Protein AF-E1WW02-F1 (afdb_monomer)

Structure (mmCIF, N/CA/C/O backbone):
data_AF-E1WW02-F1
#
_entry.id   AF-E1WW02-F1
#
loop_
_atom_site.group_PDB
_atom_site.id
_atom_site.type_symbol
_atom_site.label_atom_id
_atom_site.label_alt_id
_atom_site.label_comp_id
_atom_site.label_asym_id
_atom_site.label_entity_id
_atom_site.label_seq_id
_atom_site.pdbx_PDB_ins_code
_atom_site.Cartn_x
_atom_site.Cartn_y
_atom_site.Cartn_z
_atom_site.occupancy
_atom_site.B_iso_or_equiv
_atom_site.auth_seq_id
_atom_site.auth_comp_id
_atom_site.auth_asym_id
_atom_site.auth_atom_id
_atom_site.pdbx_PDB_model_num
ATOM 1 N N . MET A 1 1 ? -68.172 3.536 10.012 1.00 49.88 1 MET A N 1
ATOM 2 C CA . MET A 1 1 ? -66.986 4.080 10.728 1.00 49.88 1 MET A CA 1
ATOM 3 C C . MET A 1 1 ? -65.758 3.150 10.775 1.00 49.88 1 MET A C 1
ATOM 5 O O . MET A 1 1 ? -64.643 3.655 10.803 1.00 49.88 1 MET A O 1
ATOM 9 N N . ILE A 1 2 ? -65.910 1.819 10.707 1.00 53.44 2 ILE A N 1
ATOM 10 C CA . ILE A 1 2 ? -64.833 0.830 10.957 1.00 53.44 2 ILE A CA 1
ATOM 11 C C . ILE A 1 2 ? -63.725 0.788 9.870 1.00 53.44 2 ILE A C 1
ATOM 13 O O . ILE A 1 2 ? -62.544 0.635 10.187 1.00 53.44 2 ILE A O 1
ATOM 17 N N . LYS A 1 3 ? -64.056 0.994 8.582 1.00 52.25 3 LYS A N 1
ATOM 18 C CA . LYS A 1 3 ? -63.075 0.989 7.466 1.00 52.25 3 LYS A CA 1
ATOM 19 C C . LYS A 1 3 ? -62.036 2.122 7.555 1.00 52.25 3 LYS A C 1
ATOM 21 O O . LYS A 1 3 ? -60.854 1.901 7.297 1.00 52.25 3 LYS A O 1
ATOM 26 N N . LYS A 1 4 ? -62.462 3.323 7.965 1.00 50.97 4 LYS A N 1
ATOM 27 C CA . LYS A 1 4 ? -61.602 4.521 8.060 1.00 50.97 4 LYS A CA 1
ATOM 28 C C . LYS A 1 4 ? -60.567 4.381 9.188 1.00 50.97 4 LYS A C 1
ATOM 30 O O . LYS A 1 4 ? -59.422 4.795 9.034 1.00 50.97 4 LYS A O 1
ATOM 35 N N . GLN A 1 5 ? -60.942 3.708 10.278 1.00 52.38 5 GLN A N 1
ATOM 36 C CA . GLN A 1 5 ? -60.071 3.455 11.428 1.00 52.38 5 GLN A CA 1
ATOM 37 C C . GLN A 1 5 ? -58.980 2.410 11.118 1.00 52.38 5 GLN A C 1
ATOM 39 O O . GLN A 1 5 ? -57.823 2.621 11.479 1.00 52.38 5 GLN A O 1
ATOM 44 N N . LYS A 1 6 ? -59.302 1.340 10.366 1.00 54.75 6 LYS A N 1
ATOM 45 C CA . LYS A 1 6 ? -58.303 0.373 9.855 1.00 54.75 6 LYS A CA 1
ATOM 46 C C . LYS A 1 6 ? -57.295 1.020 8.896 1.00 54.75 6 LYS A C 1
ATOM 48 O O . LYS A 1 6 ? -56.100 0.781 9.037 1.00 54.75 6 LYS A O 1
ATOM 53 N N . SER A 1 7 ? -57.751 1.881 7.980 1.00 58.62 7 SER A N 1
ATOM 54 C CA . SER A 1 7 ? -56.866 2.600 7.046 1.00 58.62 7 SER A CA 1
ATOM 55 C C . SER A 1 7 ? -55.892 3.546 7.763 1.00 58.62 7 SER A C 1
ATOM 57 O O . SER A 1 7 ? -54.707 3.573 7.431 1.00 58.62 7 SER A O 1
ATOM 59 N N . MET A 1 8 ? -56.352 4.280 8.784 1.00 60.50 8 MET A N 1
ATOM 60 C CA . MET A 1 8 ? -55.471 5.159 9.565 1.00 60.50 8 MET A CA 1
ATOM 61 C C . MET A 1 8 ? -54.449 4.386 10.402 1.00 60.50 8 MET A C 1
ATOM 63 O O . MET A 1 8 ? -53.305 4.825 10.519 1.00 60.50 8 MET A O 1
ATOM 67 N N . ARG A 1 9 ? -54.836 3.230 10.958 1.00 62.12 9 ARG A N 1
ATOM 68 C CA . ARG A 1 9 ? -53.920 2.349 11.698 1.00 62.12 9 ARG A CA 1
ATOM 69 C C . ARG A 1 9 ? -52.834 1.794 10.774 1.00 62.12 9 ARG A C 1
ATOM 71 O O . ARG A 1 9 ? -51.663 1.897 11.108 1.00 62.12 9 ARG A O 1
ATOM 78 N N . TYR A 1 10 ? -53.214 1.338 9.578 1.00 67.94 10 TYR A N 1
ATOM 79 C CA . TYR A 1 10 ? -52.279 0.864 8.554 1.00 67.94 10 TYR A CA 1
ATOM 80 C C . TYR A 1 10 ? -51.291 1.955 8.107 1.00 67.94 10 TYR A C 1
ATOM 82 O O . TYR A 1 10 ? -50.085 1.734 8.135 1.00 67.94 10 TYR A O 1
ATOM 90 N N . LYS A 1 11 ? -51.769 3.172 7.797 1.00 67.56 11 LYS A N 1
ATOM 91 C CA . LYS A 1 11 ? -50.889 4.301 7.433 1.00 67.56 11 LYS A CA 1
ATOM 92 C C . LYS A 1 11 ? -49.905 4.674 8.548 1.00 67.56 11 LYS A C 1
ATOM 94 O O . LYS A 1 11 ? -48.758 4.994 8.251 1.00 67.56 11 LYS A O 1
ATOM 99 N N . LYS A 1 12 ? -50.323 4.621 9.820 1.00 71.62 12 LYS A N 1
ATOM 100 C CA . LYS A 1 12 ? -49.421 4.852 10.963 1.00 71.62 12 LYS A CA 1
ATOM 101 C C . LYS A 1 12 ? -48.361 3.758 11.085 1.00 71.62 12 LYS A C 1
ATOM 103 O O . LYS A 1 12 ? -47.199 4.093 11.274 1.00 71.62 12 LYS A O 1
ATOM 108 N N . THR A 1 13 ? -48.738 2.489 10.937 1.00 76.88 13 THR A N 1
ATOM 109 C CA . THR A 1 13 ? -47.799 1.359 11.002 1.00 76.88 13 THR A CA 1
ATOM 110 C C . THR A 1 13 ? -46.770 1.410 9.873 1.00 76.88 13 THR A C 1
ATOM 112 O O . THR A 1 13 ? -45.581 1.293 10.141 1.00 76.88 13 THR A O 1
ATOM 115 N N . VAL A 1 14 ? -47.195 1.677 8.634 1.00 76.88 14 VAL A N 1
ATOM 116 C CA . VAL A 1 14 ? -46.281 1.805 7.484 1.00 76.88 14 VAL A CA 1
ATOM 117 C C . VAL A 1 14 ? -45.322 2.982 7.669 1.00 76.88 14 VAL A C 1
ATOM 119 O O . VAL A 1 14 ? -44.125 2.839 7.436 1.00 76.88 14 VAL A O 1
ATOM 122 N N . ARG A 1 15 ? -45.816 4.131 8.151 1.00 77.88 15 ARG A N 1
ATOM 123 C CA . ARG A 1 15 ? -44.969 5.297 8.436 1.00 77.88 15 ARG A CA 1
ATOM 124 C C . ARG A 1 15 ? -43.938 5.001 9.529 1.00 77.88 15 ARG A C 1
ATOM 126 O O . ARG A 1 15 ? -42.812 5.465 9.420 1.00 77.88 15 ARG A O 1
ATOM 133 N N . LEU A 1 16 ? -44.306 4.217 10.545 1.00 82.12 16 LEU A N 1
ATOM 134 C CA . LEU A 1 16 ? -43.389 3.801 11.607 1.00 82.12 16 LEU A CA 1
ATOM 135 C C . LEU A 1 16 ? -42.278 2.890 11.065 1.00 82.12 16 LEU A C 1
ATOM 137 O O . LEU A 1 16 ? -41.111 3.141 11.332 1.00 82.12 16 LEU A O 1
ATOM 141 N N . ILE A 1 17 ? -42.640 1.888 10.255 1.00 83.75 17 ILE A N 1
ATOM 142 C CA . ILE A 1 17 ? -41.683 0.962 9.630 1.00 83.75 17 ILE A CA 1
ATOM 143 C C . ILE A 1 17 ? -40.716 1.724 8.722 1.00 83.75 17 ILE A C 1
ATOM 145 O O . ILE A 1 17 ? -39.511 1.515 8.807 1.00 83.75 17 ILE A O 1
ATOM 149 N N . LEU A 1 18 ? -41.222 2.645 7.900 1.00 82.94 18 LEU A N 1
ATOM 150 C CA . LEU A 1 18 ? -40.390 3.446 7.002 1.00 82.94 18 LEU A CA 1
ATOM 151 C C . LEU A 1 18 ? -39.377 4.301 7.780 1.00 82.94 18 LEU A C 1
ATOM 153 O O . LEU A 1 18 ? -38.206 4.346 7.419 1.00 82.94 18 LEU A O 1
ATOM 157 N N . ILE A 1 19 ? -39.807 4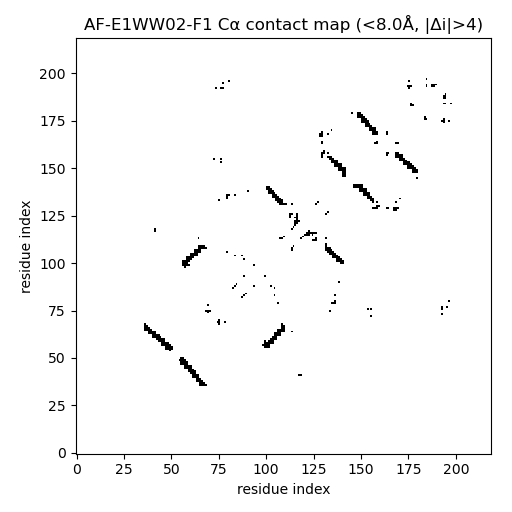.930 8.880 1.00 83.56 19 ILE A N 1
ATOM 158 C CA . ILE A 1 19 ? -38.915 5.696 9.763 1.00 83.56 19 ILE A CA 1
ATOM 159 C C . ILE A 1 19 ? -37.856 4.778 10.386 1.00 83.56 19 ILE A C 1
ATOM 161 O O . ILE A 1 19 ? -36.679 5.128 10.380 1.00 83.56 19 ILE A O 1
ATOM 165 N N . SER A 1 20 ? -38.235 3.594 10.874 1.00 77.25 20 SER A N 1
ATOM 166 C CA . SER A 1 20 ? -37.284 2.625 11.430 1.00 77.25 20 SER A CA 1
ATOM 167 C C . SER A 1 20 ? -36.255 2.157 10.399 1.00 77.25 20 SER A C 1
ATOM 169 O O . SER A 1 20 ? -35.072 2.106 10.717 1.00 77.25 20 SER A O 1
ATOM 171 N N . VAL A 1 21 ? -36.673 1.876 9.162 1.00 84.12 21 VAL A N 1
ATOM 172 C CA . VAL A 1 21 ? -35.766 1.488 8.068 1.00 84.12 21 VAL A CA 1
ATOM 173 C C . VAL A 1 21 ? -34.786 2.613 7.745 1.00 84.12 21 VAL A C 1
ATOM 175 O O . VAL A 1 21 ? -33.594 2.354 7.607 1.00 84.12 21 VAL A O 1
ATOM 178 N N . ILE A 1 22 ? -35.255 3.862 7.688 1.00 80.62 22 ILE A N 1
ATOM 179 C CA . ILE A 1 22 ? -34.388 5.020 7.442 1.00 80.62 22 ILE A CA 1
ATOM 180 C C . ILE A 1 22 ? -33.385 5.194 8.584 1.00 80.62 22 ILE A C 1
ATOM 182 O O . ILE A 1 22 ? -32.207 5.401 8.316 1.00 80.62 22 ILE A O 1
ATOM 186 N N . ILE A 1 23 ? -33.812 5.078 9.845 1.00 83.06 23 ILE A N 1
ATOM 187 C CA . ILE A 1 23 ? -32.921 5.223 11.005 1.00 83.06 23 ILE A CA 1
ATOM 188 C C . ILE A 1 23 ? -31.855 4.124 11.007 1.00 83.06 23 ILE A C 1
ATOM 190 O O . ILE A 1 23 ? -30.671 4.434 11.099 1.00 83.06 23 ILE A O 1
ATOM 194 N N . VAL A 1 24 ? -32.247 2.857 10.855 1.00 80.12 24 VAL A N 1
ATOM 195 C CA . VAL A 1 24 ? -31.302 1.727 10.843 1.00 80.12 24 VAL A CA 1
ATOM 196 C C . VAL A 1 24 ? -30.361 1.811 9.640 1.00 80.12 24 VAL A C 1
ATOM 198 O O . VAL A 1 24 ? -29.156 1.639 9.800 1.00 80.12 24 VAL A O 1
ATOM 201 N N . GLY A 1 25 ? -30.879 2.149 8.455 1.00 70.75 25 GLY A N 1
ATOM 202 C CA . GLY A 1 25 ? -30.073 2.352 7.251 1.00 70.75 25 GLY A CA 1
ATOM 203 C C 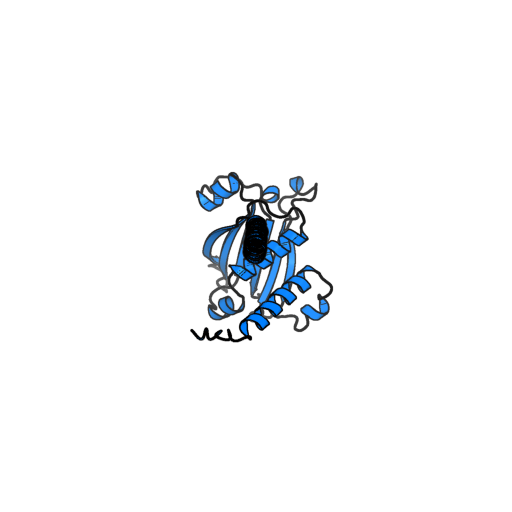. GLY A 1 25 ? -29.090 3.517 7.379 1.00 70.75 25 GLY A C 1
ATOM 204 O O . GLY A 1 25 ? -27.935 3.389 6.985 1.00 70.75 25 GLY A O 1
ATOM 205 N N . SER A 1 26 ? -29.513 4.621 8.001 1.00 68.12 26 SER A N 1
ATOM 206 C CA . SER A 1 26 ? -28.648 5.777 8.269 1.00 68.12 26 SER A CA 1
ATOM 207 C C . SER A 1 26 ? -27.547 5.418 9.259 1.00 68.12 26 SER A C 1
ATOM 209 O O . SER A 1 26 ? -26.387 5.720 9.008 1.00 68.12 26 SER A O 1
ATOM 211 N N . ILE A 1 27 ? -27.880 4.719 10.349 1.00 68.94 27 ILE A N 1
ATOM 212 C CA . ILE A 1 27 ? -26.892 4.247 11.326 1.00 68.94 27 ILE A CA 1
ATOM 213 C C . ILE A 1 27 ? -25.888 3.308 10.644 1.00 68.94 27 ILE A C 1
ATOM 215 O O . ILE A 1 27 ? -24.687 3.500 10.805 1.00 68.94 27 ILE A O 1
ATOM 219 N N . GLY A 1 28 ? -26.352 2.356 9.828 1.00 61.94 28 GLY A N 1
ATOM 220 C CA . GLY A 1 28 ? -25.484 1.460 9.059 1.00 61.94 28 GLY A CA 1
ATOM 221 C C . GLY A 1 28 ? -24.522 2.209 8.131 1.00 61.94 28 GLY A C 1
ATOM 222 O O . GLY A 1 28 ? -23.322 1.949 8.168 1.00 61.94 28 GLY A O 1
ATOM 223 N N . LEU A 1 29 ? -25.028 3.194 7.377 1.00 58.03 29 LEU A N 1
ATOM 224 C CA . LEU A 1 29 ? -24.228 4.063 6.501 1.00 58.03 29 LEU A CA 1
ATOM 225 C C . LEU A 1 29 ? -23.196 4.900 7.272 1.00 58.03 29 LEU A C 1
ATOM 227 O O . LEU A 1 29 ? -22.056 5.055 6.828 1.00 58.03 29 LEU A O 1
ATOM 231 N N . PHE A 1 30 ? -23.573 5.425 8.440 1.00 51.69 30 PHE A N 1
ATOM 232 C CA . PHE A 1 30 ? -22.656 6.155 9.314 1.00 51.69 30 PHE A CA 1
ATOM 233 C C . PHE A 1 30 ? -21.557 5.244 9.865 1.00 51.69 30 PHE A C 1
ATOM 235 O O . PHE A 1 30 ? -20.390 5.617 9.798 1.00 51.69 30 PHE A O 1
ATOM 242 N N . TYR A 1 31 ? -21.885 4.037 10.334 1.00 52.16 31 TYR A N 1
ATOM 243 C CA . TYR A 1 31 ? -20.873 3.086 10.802 1.00 52.16 31 TYR A CA 1
ATOM 244 C C . TYR A 1 31 ? -19.912 2.671 9.684 1.00 52.16 31 TYR A C 1
ATOM 246 O O . TYR A 1 31 ? -18.708 2.646 9.920 1.00 52.16 31 TYR A O 1
ATOM 254 N N . SER A 1 32 ? -20.393 2.435 8.458 1.00 51.47 32 SER A N 1
ATOM 255 C CA . SER A 1 32 ? -19.514 2.111 7.324 1.00 51.47 32 SER A CA 1
ATOM 256 C C . SER A 1 32 ? -18.560 3.248 6.936 1.00 51.47 32 SER A C 1
ATOM 258 O O . SER A 1 32 ? -17.444 2.968 6.510 1.00 51.47 32 SER A O 1
ATOM 260 N N . ASN A 1 33 ? -18.959 4.512 7.125 1.00 48.62 33 ASN A N 1
ATOM 261 C CA . ASN A 1 33 ? -18.102 5.672 6.850 1.00 48.62 33 ASN A CA 1
ATOM 262 C C . ASN A 1 33 ? -17.150 6.009 8.013 1.00 48.62 33 ASN A C 1
ATOM 264 O O . ASN A 1 33 ? -16.050 6.492 7.774 1.00 48.62 33 ASN A O 1
ATOM 268 N N . VAL A 1 34 ? -17.543 5.746 9.266 1.00 48.44 34 VAL A N 1
ATOM 269 C CA . VAL A 1 34 ? -16.709 5.979 10.465 1.00 48.44 34 VAL A CA 1
ATOM 270 C C . VAL A 1 34 ? -15.665 4.870 10.667 1.00 48.44 34 VAL A C 1
ATOM 272 O O . VAL A 1 34 ? -14.634 5.109 11.291 1.00 48.44 34 VAL A O 1
ATOM 275 N N . LEU A 1 35 ? -15.901 3.665 10.136 1.00 50.06 35 LEU A N 1
ATOM 276 C CA . LEU A 1 35 ? -14.980 2.525 10.250 1.00 50.06 35 LEU A CA 1
ATOM 277 C C . LEU A 1 35 ? -13.730 2.635 9.366 1.00 50.06 35 LEU A C 1
ATOM 279 O O . LEU A 1 35 ? -12.763 1.916 9.616 1.00 50.06 35 LEU A O 1
ATOM 283 N N . GLN A 1 36 ? -13.719 3.505 8.352 1.00 55.03 36 GLN A N 1
ATOM 284 C CA . GLN A 1 36 ? -12.500 3.745 7.586 1.00 55.03 36 GLN A CA 1
ATOM 285 C C . GLN A 1 36 ? -11.598 4.728 8.347 1.00 55.03 36 GLN A C 1
ATOM 287 O O . GLN A 1 36 ? -12.061 5.807 8.726 1.00 55.03 36 GLN A O 1
ATOM 292 N N . PRO A 1 37 ? -10.316 4.384 8.577 1.00 61.91 37 PRO A N 1
ATOM 293 C CA . PRO A 1 37 ? -9.342 5.307 9.145 1.00 61.91 37 PRO A CA 1
ATOM 294 C C . PRO A 1 37 ? -9.366 6.633 8.372 1.00 61.91 37 PRO A C 1
ATOM 296 O O . PRO A 1 37 ? -9.269 6.604 7.147 1.00 61.91 37 PRO A O 1
ATOM 299 N N . PRO A 1 38 ? -9.489 7.804 9.021 1.00 83.00 38 PRO A N 1
ATOM 300 C CA . PRO A 1 38 ? -9.326 9.063 8.311 1.00 83.00 38 PRO A CA 1
ATOM 301 C C . PRO A 1 38 ? -7.912 9.131 7.722 1.00 83.00 38 PRO A C 1
ATOM 303 O O . PRO A 1 38 ? -6.926 9.124 8.467 1.00 83.00 38 PRO A O 1
ATOM 306 N N . PHE A 1 39 ? -7.820 9.193 6.397 1.00 90.69 39 PHE A N 1
ATOM 307 C CA . PHE A 1 39 ? -6.564 9.333 5.670 1.00 90.69 39 PHE A CA 1
ATOM 308 C C . PHE A 1 39 ? -6.326 10.800 5.309 1.00 90.69 39 PHE A C 1
ATOM 310 O O . PHE A 1 39 ? -7.225 11.481 4.814 1.00 90.69 39 PHE A O 1
ATOM 317 N N . ILE A 1 40 ? -5.108 11.288 5.531 1.00 91.81 40 ILE A N 1
ATOM 318 C CA . ILE A 1 40 ? -4.645 12.584 5.028 1.00 91.81 40 ILE A CA 1
ATOM 319 C C . ILE A 1 40 ? -3.571 12.296 3.988 1.00 91.81 40 ILE A C 1
ATOM 321 O O . ILE A 1 40 ? -2.494 11.815 4.337 1.00 91.81 40 ILE A O 1
ATOM 325 N N . HIS A 1 41 ? -3.879 12.581 2.726 1.00 92.06 41 HIS A N 1
ATOM 326 C CA . HIS A 1 41 ? -2.952 12.407 1.614 1.00 92.06 41 HIS A CA 1
ATOM 327 C C . HIS A 1 41 ? -2.014 13.614 1.514 1.00 92.06 41 HIS A C 1
ATOM 329 O O . HIS A 1 41 ? -2.465 14.759 1.448 1.00 92.06 41 HIS A O 1
ATOM 335 N N . ILE A 1 42 ? -0.713 13.349 1.486 1.00 89.81 42 ILE A N 1
ATOM 336 C CA . ILE A 1 42 ? 0.357 14.317 1.293 1.00 89.81 42 ILE A CA 1
ATOM 337 C C . ILE A 1 42 ? 1.139 13.893 0.051 1.00 89.81 42 ILE A C 1
ATOM 339 O O . ILE A 1 42 ? 1.712 12.810 0.003 1.00 89.81 42 ILE A O 1
ATOM 343 N N . ASN A 1 43 ? 1.135 14.741 -0.974 1.00 84.88 43 ASN A N 1
ATOM 344 C CA . ASN A 1 43 ? 1.853 14.473 -2.213 1.00 84.88 43 ASN A CA 1
ATOM 345 C C . ASN A 1 43 ? 3.226 15.155 -2.161 1.00 84.88 43 ASN A C 1
ATOM 347 O O . ASN A 1 43 ? 3.296 16.388 -2.138 1.00 84.88 43 ASN A O 1
ATOM 351 N N . ASP A 1 44 ? 4.298 14.363 -2.123 1.00 80.25 44 ASP A N 1
ATOM 352 C CA . ASP A 1 44 ? 5.674 14.873 -2.182 1.00 80.25 44 ASP A CA 1
ATOM 353 C C . ASP A 1 44 ? 6.197 14.957 -3.623 1.00 80.25 44 ASP A C 1
ATOM 355 O O . ASP A 1 44 ? 7.117 15.726 -3.912 1.00 80.25 44 ASP A O 1
ATOM 359 N N . GLY A 1 45 ? 5.557 14.234 -4.543 1.00 83.31 45 GLY A N 1
ATOM 360 C CA . GLY A 1 45 ? 5.752 14.341 -5.978 1.00 83.31 45 GLY A CA 1
ATOM 361 C C . GLY A 1 45 ? 6.950 13.559 -6.507 1.00 83.31 45 GLY A C 1
ATOM 362 O O . GLY A 1 45 ? 7.455 12.613 -5.901 1.00 83.31 45 GLY A O 1
ATOM 363 N N . LYS A 1 46 ? 7.386 13.946 -7.710 1.00 86.12 46 LYS A N 1
ATOM 364 C CA . LYS A 1 46 ? 8.484 13.300 -8.432 1.00 86.12 46 LYS A CA 1
ATOM 365 C C . LYS A 1 46 ? 9.831 13.888 -8.010 1.00 86.12 46 LYS A C 1
ATOM 367 O O . LYS A 1 46 ? 10.027 15.099 -8.077 1.00 86.12 46 LYS A O 1
ATOM 372 N N . SER A 1 47 ? 10.789 13.030 -7.678 1.00 83.75 47 SER A N 1
ATOM 373 C CA . SER A 1 47 ? 12.167 13.397 -7.346 1.00 83.75 47 SER A CA 1
ATOM 374 C C . SER A 1 47 ? 13.190 12.556 -8.121 1.00 83.75 47 SER A C 1
ATOM 376 O O . SER A 1 47 ? 12.934 11.413 -8.504 1.00 83.75 47 SER A O 1
ATOM 378 N N . LEU A 1 48 ? 14.359 13.145 -8.387 1.00 81.44 48 LEU A N 1
ATOM 379 C CA . LEU A 1 48 ? 15.514 12.466 -8.978 1.00 81.44 48 LEU A CA 1
ATOM 380 C C . LEU A 1 48 ? 16.478 12.094 -7.850 1.00 81.44 48 LEU A C 1
ATOM 382 O O . LEU A 1 48 ? 17.041 12.979 -7.208 1.00 81.44 48 LEU A O 1
ATOM 386 N N . VAL A 1 49 ? 16.664 10.796 -7.611 1.00 75.44 49 VAL A N 1
ATOM 387 C CA . VAL A 1 49 ? 17.410 10.306 -6.435 1.00 75.44 49 VAL A CA 1
ATOM 388 C C . VAL A 1 49 ? 18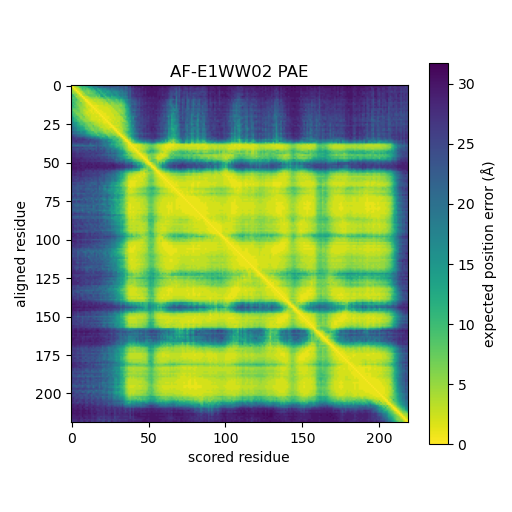.821 9.845 -6.794 1.00 75.44 49 VAL A C 1
ATOM 390 O O . VAL A 1 49 ? 19.722 9.930 -5.964 1.00 75.44 49 VAL A O 1
ATOM 393 N N . ASN A 1 50 ? 19.058 9.454 -8.049 1.00 69.56 50 ASN A N 1
ATOM 394 C CA . ASN A 1 50 ? 20.398 9.129 -8.534 1.00 69.56 50 ASN A CA 1
ATOM 395 C C . ASN A 1 50 ? 20.772 9.948 -9.781 1.00 69.56 50 ASN A C 1
ATOM 397 O O . ASN A 1 50 ? 20.660 9.448 -10.898 1.00 69.56 50 ASN A O 1
ATOM 401 N N . PRO A 1 51 ? 21.207 11.209 -9.617 1.00 56.72 51 PRO A N 1
ATOM 402 C CA . PRO A 1 51 ? 21.576 12.070 -10.739 1.00 56.72 51 PRO A CA 1
ATOM 403 C C . PRO A 1 51 ? 22.953 11.755 -11.354 1.00 56.72 51 PRO A C 1
ATOM 405 O O . PRO A 1 51 ? 23.291 12.346 -12.373 1.00 56.72 51 PRO A O 1
ATOM 408 N N . ARG A 1 52 ? 23.781 10.897 -10.730 1.00 49.69 52 ARG A N 1
ATOM 409 C CA . ARG A 1 52 ? 25.188 10.658 -11.134 1.00 49.69 52 ARG A CA 1
ATOM 410 C C . ARG A 1 52 ? 25.510 9.202 -11.514 1.00 49.69 52 ARG A C 1
ATOM 412 O O . ARG A 1 52 ? 26.677 8.894 -11.737 1.00 49.69 52 ARG A O 1
ATOM 419 N N . GLY A 1 53 ? 24.514 8.316 -11.563 1.00 56.66 53 GLY A N 1
ATOM 420 C CA . GLY A 1 53 ? 24.661 6.949 -12.077 1.00 56.66 53 GLY A CA 1
ATOM 421 C C . GLY A 1 53 ? 24.488 6.872 -13.597 1.00 56.66 53 GLY A C 1
ATOM 422 O O . GLY A 1 53 ? 24.029 7.826 -14.219 1.00 56.66 53 GLY A O 1
ATOM 423 N N . THR A 1 54 ? 24.830 5.725 -14.191 1.00 56.91 54 THR A N 1
ATOM 424 C CA . THR A 1 54 ? 24.664 5.449 -15.632 1.00 56.91 54 THR A CA 1
ATOM 425 C C . THR A 1 54 ? 23.197 5.505 -16.082 1.00 56.91 54 THR A C 1
ATOM 427 O O . THR A 1 54 ? 22.944 5.809 -17.241 1.00 56.91 54 THR A O 1
ATOM 430 N N . ASP A 1 55 ? 22.254 5.317 -15.145 1.00 63.69 55 ASP A N 1
ATOM 431 C CA . ASP A 1 55 ? 20.811 5.485 -15.328 1.00 63.69 55 ASP A CA 1
ATOM 432 C C . ASP A 1 55 ? 20.231 6.428 -14.256 1.00 63.69 55 ASP A C 1
ATOM 434 O O . ASP A 1 55 ? 20.430 6.236 -13.052 1.00 63.69 55 ASP A O 1
ATOM 438 N N . SER A 1 56 ? 19.493 7.456 -14.690 1.00 68.56 56 SER A N 1
ATOM 439 C CA . SER A 1 56 ? 18.779 8.372 -13.790 1.00 68.56 56 SER A CA 1
ATOM 440 C C . SER A 1 56 ? 17.583 7.670 -13.143 1.00 68.56 56 SER A C 1
ATOM 442 O O . SER A 1 56 ? 16.681 7.205 -13.836 1.00 68.56 56 SER A O 1
ATOM 444 N N . ILE A 1 57 ? 17.556 7.620 -11.808 1.00 80.19 57 ILE A N 1
ATOM 445 C CA . ILE A 1 57 ? 16.465 6.993 -11.046 1.00 80.19 57 ILE A CA 1
ATOM 446 C C . ILE A 1 57 ? 15.444 8.047 -10.627 1.00 80.19 57 ILE A C 1
ATOM 448 O O . ILE A 1 57 ? 15.731 8.888 -9.767 1.00 80.19 57 ILE A O 1
ATOM 452 N N . TYR A 1 58 ? 14.240 7.950 -11.186 1.00 84.44 58 TYR A N 1
ATOM 453 C CA . TYR A 1 58 ? 13.111 8.796 -10.814 1.00 84.44 58 TYR A CA 1
ATOM 454 C C . TYR A 1 58 ? 12.188 8.068 -9.843 1.00 84.44 58 TYR A C 1
ATOM 456 O O . TYR A 1 58 ? 11.713 6.965 -10.128 1.00 84.44 58 TYR A O 1
ATOM 464 N N . ILE A 1 59 ? 11.922 8.707 -8.709 1.00 87.56 59 ILE A N 1
ATOM 465 C CA . ILE A 1 59 ? 11.042 8.190 -7.664 1.00 87.56 59 ILE A CA 1
ATOM 466 C C . ILE A 1 59 ? 9.860 9.137 -7.518 1.00 87.56 59 ILE A C 1
ATOM 468 O O . ILE A 1 59 ? 10.038 10.351 -7.443 1.00 87.56 59 ILE A O 1
ATOM 472 N N . TYR A 1 60 ? 8.658 8.581 -7.477 1.00 89.31 60 TYR A N 1
ATOM 473 C CA . TYR A 1 60 ? 7.455 9.299 -7.093 1.00 89.31 60 TYR A CA 1
ATOM 474 C C . TYR A 1 60 ? 7.036 8.856 -5.697 1.00 89.31 60 TYR A C 1
ATOM 476 O O . TYR A 1 60 ? 6.830 7.661 -5.473 1.00 89.31 60 TYR A O 1
ATOM 484 N N . THR A 1 61 ? 6.950 9.806 -4.769 1.00 90.94 61 THR A N 1
ATOM 485 C CA . THR A 1 61 ? 6.650 9.537 -3.360 1.00 90.94 61 THR A CA 1
ATOM 486 C C . THR A 1 61 ? 5.367 10.230 -2.923 1.00 90.94 61 THR A C 1
ATOM 488 O O . THR A 1 61 ? 5.161 11.416 -3.188 1.00 90.94 61 THR A O 1
ATOM 491 N N . GLU A 1 62 ? 4.531 9.490 -2.209 1.00 93.44 62 GLU A N 1
ATOM 492 C CA . GLU A 1 62 ? 3.344 9.985 -1.518 1.00 93.44 62 GLU A CA 1
ATOM 493 C C . GLU A 1 62 ? 3.383 9.512 -0.064 1.00 93.44 62 GLU A C 1
ATOM 495 O O . GLU A 1 62 ? 3.780 8.379 0.210 1.00 93.44 62 GLU A O 1
ATOM 500 N N . ASP A 1 63 ? 2.930 10.359 0.855 1.00 93.44 63 ASP A N 1
ATOM 501 C CA . ASP A 1 63 ? 2.838 10.064 2.281 1.00 93.44 63 ASP A CA 1
ATOM 502 C C . ASP A 1 63 ? 1.384 10.165 2.748 1.00 93.44 63 ASP A C 1
ATOM 504 O O . ASP A 1 63 ? 0.681 11.149 2.505 1.00 93.44 63 ASP A O 1
ATOM 508 N N . ILE A 1 64 ? 0.921 9.153 3.473 1.00 95.69 64 ILE A N 1
ATOM 509 C CA . ILE A 1 64 ? -0.446 9.056 3.976 1.00 95.69 64 ILE A CA 1
ATOM 510 C C . ILE A 1 64 ? -0.424 9.047 5.500 1.00 95.69 64 ILE A C 1
ATOM 512 O O . ILE A 1 64 ? 0.118 8.132 6.127 1.00 95.69 64 ILE A O 1
ATOM 516 N N . LEU A 1 65 ? -1.073 10.034 6.124 1.00 94.94 65 LEU A N 1
ATOM 517 C CA . LEU A 1 65 ? -1.303 10.007 7.568 1.00 94.94 65 LEU A CA 1
ATOM 518 C C . LEU A 1 65 ? -2.617 9.298 7.880 1.00 94.94 65 LEU A C 1
ATOM 520 O O . LEU A 1 65 ? -3.683 9.716 7.435 1.00 94.94 65 LEU A O 1
ATOM 524 N N . VAL A 1 66 ? -2.541 8.257 8.702 1.00 93.94 66 VAL A N 1
ATOM 525 C CA . VAL A 1 66 ? -3.660 7.387 9.060 1.00 93.94 66 VAL A CA 1
ATOM 526 C C . VAL A 1 66 ? -4.095 7.671 10.492 1.00 93.94 66 VAL A C 1
ATOM 528 O O . VAL A 1 66 ? -3.331 7.472 11.444 1.00 93.94 66 VAL A O 1
ATOM 531 N N . ALA A 1 67 ? -5.327 8.134 10.676 1.00 88.94 67 ALA A N 1
ATOM 532 C CA . ALA A 1 67 ? -5.928 8.221 12.001 1.00 88.94 67 ALA A CA 1
ATOM 533 C C . ALA A 1 67 ? -6.493 6.854 12.409 1.00 88.94 67 ALA A C 1
ATOM 535 O O . ALA A 1 67 ? -7.275 6.262 11.682 1.00 88.94 67 ALA A O 1
ATOM 536 N N . HIS A 1 68 ? -6.108 6.365 13.589 1.00 84.62 68 HIS A N 1
ATOM 537 C CA . HIS A 1 68 ? -6.575 5.084 14.141 1.00 84.62 68 HIS A CA 1
ATOM 538 C C . HIS A 1 68 ? -6.327 3.865 13.225 1.00 84.62 68 HIS A C 1
ATOM 540 O O . HIS A 1 68 ? -7.272 3.154 12.884 1.00 84.62 68 HIS A O 1
ATOM 546 N N . PRO A 1 69 ? -5.071 3.582 12.827 1.00 86.94 69 PRO A N 1
ATOM 547 C CA . PRO A 1 69 ? -4.789 2.387 12.038 1.00 86.94 69 PRO A CA 1
ATOM 548 C C . PRO A 1 69 ? -5.154 1.109 12.814 1.00 86.94 69 PRO A C 1
ATOM 550 O O . PRO A 1 69 ? -5.066 1.102 14.052 1.00 86.94 69 PRO A O 1
ATOM 553 N N . PRO A 1 70 ? -5.487 0.007 12.116 1.00 85.25 70 PRO A N 1
ATOM 554 C CA . PRO A 1 70 ? -5.706 -1.288 12.749 1.00 85.25 70 PRO A CA 1
ATOM 555 C C . PRO A 1 70 ? -4.530 -1.689 13.647 1.00 85.25 70 PRO A C 1
ATOM 557 O O . PRO A 1 70 ? -3.375 -1.333 13.396 1.00 85.25 70 PRO A O 1
ATOM 560 N N . LYS A 1 71 ? -4.806 -2.422 14.729 1.00 81.75 71 LYS A N 1
ATOM 561 C CA . LYS A 1 71 ? -3.741 -2.968 15.589 1.00 81.75 71 LYS A CA 1
ATOM 562 C C . LYS A 1 71 ? -3.082 -4.189 14.961 1.00 81.75 71 LYS A C 1
ATOM 564 O O . LYS A 1 71 ? -1.872 -4.334 15.079 1.00 81.75 71 LYS A O 1
ATOM 569 N N . ASP A 1 72 ? -3.892 -5.013 14.309 1.00 86.19 72 ASP A N 1
ATOM 570 C CA . ASP A 1 72 ? -3.469 -6.235 13.648 1.00 86.19 72 ASP A CA 1
ATOM 571 C C . ASP A 1 72 ? -2.686 -5.946 12.354 1.00 86.19 72 ASP A C 1
ATOM 573 O O . ASP A 1 72 ? -3.028 -5.045 11.582 1.00 86.19 72 ASP A O 1
ATOM 577 N N . THR A 1 73 ? -1.611 -6.703 12.139 1.00 85.62 73 THR A N 1
ATOM 578 C CA . THR A 1 73 ? -0.676 -6.519 11.020 1.00 85.62 73 THR A CA 1
ATOM 579 C C . THR A 1 73 ? -1.319 -6.837 9.675 1.00 85.62 73 THR A C 1
ATOM 581 O O . THR A 1 73 ? -1.120 -6.105 8.705 1.00 85.62 73 THR A O 1
ATOM 584 N N . LEU A 1 74 ? -2.121 -7.896 9.612 1.00 89.12 74 LEU A N 1
ATOM 585 C CA . LEU A 1 74 ? -2.822 -8.315 8.405 1.00 89.12 74 LEU A CA 1
ATOM 586 C C . LEU A 1 74 ? -3.883 -7.277 8.012 1.00 89.12 74 LEU A C 1
ATOM 588 O O . LEU A 1 74 ? -3.948 -6.864 6.854 1.00 89.12 74 LEU A O 1
ATOM 592 N N . GLU A 1 75 ? -4.641 -6.761 8.977 1.00 90.56 75 GLU A N 1
ATOM 593 C CA . GLU A 1 75 ? -5.616 -5.693 8.733 1.00 90.56 75 GLU A CA 1
ATOM 594 C C . GLU A 1 75 ? -4.951 -4.365 8.329 1.00 90.56 75 GLU A C 1
ATOM 596 O O . GLU A 1 75 ? -5.480 -3.647 7.477 1.00 90.56 75 GLU A O 1
ATOM 601 N N . ARG A 1 76 ? -3.752 -4.043 8.842 1.00 90.12 76 ARG A N 1
ATOM 602 C CA . ARG A 1 76 ? -2.950 -2.910 8.329 1.00 90.12 76 ARG A CA 1
ATOM 603 C C . ARG A 1 76 ? -2.555 -3.107 6.870 1.00 90.12 76 ARG A C 1
ATOM 605 O O . ARG A 1 76 ? -2.641 -2.160 6.092 1.00 90.12 76 ARG A O 1
ATOM 612 N N . MET A 1 77 ? -2.134 -4.313 6.493 1.00 92.81 77 MET A N 1
ATOM 613 C CA . MET A 1 77 ? -1.780 -4.626 5.107 1.00 92.81 77 MET A CA 1
ATOM 614 C C . MET A 1 77 ? -2.989 -4.490 4.177 1.00 92.81 77 MET A C 1
ATOM 616 O O . MET A 1 77 ? -2.898 -3.796 3.165 1.00 92.81 77 MET A O 1
ATOM 620 N N . LYS A 1 78 ? -4.151 -5.039 4.555 1.00 93.88 78 LYS A N 1
ATOM 621 C CA . LYS A 1 78 ? -5.409 -4.869 3.802 1.00 93.88 78 LYS A CA 1
ATOM 622 C C . LYS A 1 78 ? -5.820 -3.400 3.684 1.00 93.88 78 LYS A C 1
ATOM 624 O O . LYS A 1 78 ? -6.218 -2.964 2.607 1.00 93.88 78 LYS A O 1
ATOM 629 N N . MET A 1 79 ? -5.683 -2.621 4.760 1.00 93.81 79 MET A N 1
ATOM 630 C CA . MET A 1 79 ? -5.944 -1.178 4.758 1.00 93.81 79 MET A CA 1
ATOM 631 C C . MET A 1 79 ? -5.055 -0.442 3.747 1.00 93.81 79 MET A C 1
ATOM 633 O O . MET A 1 79 ? -5.576 0.326 2.939 1.00 93.81 79 MET A O 1
ATOM 637 N N . MET A 1 80 ? -3.740 -0.686 3.767 1.00 94.88 80 MET A N 1
ATOM 638 C CA . MET A 1 80 ? -2.812 -0.079 2.807 1.00 94.88 80 MET A CA 1
ATOM 639 C C . MET A 1 80 ? -3.178 -0.471 1.371 1.00 94.88 80 MET A C 1
ATOM 641 O O . MET A 1 80 ? -3.267 0.402 0.512 1.00 94.88 80 MET A O 1
ATOM 645 N N . ILE A 1 81 ? -3.463 -1.757 1.123 1.00 95.19 81 ILE A N 1
ATOM 646 C CA . ILE A 1 81 ? -3.857 -2.267 -0.199 1.00 95.19 81 ILE A CA 1
ATOM 647 C C . ILE A 1 81 ? -5.116 -1.562 -0.703 1.00 95.19 81 ILE A C 1
ATOM 649 O O . ILE A 1 81 ? -5.125 -1.082 -1.832 1.00 95.19 81 ILE A O 1
ATOM 653 N N . ASN A 1 82 ? -6.153 -1.452 0.127 1.00 93.81 82 ASN A N 1
ATOM 654 C CA . ASN A 1 82 ? -7.405 -0.790 -0.246 1.00 93.81 82 ASN A CA 1
ATOM 655 C C . ASN A 1 82 ? -7.212 0.695 -0.550 1.00 93.81 82 ASN A C 1
ATOM 657 O O . ASN A 1 82 ? -7.803 1.217 -1.498 1.00 93.81 82 ASN A O 1
ATOM 661 N N . TYR A 1 83 ? -6.398 1.381 0.255 1.00 93.75 83 TYR A N 1
ATOM 662 C CA . TYR A 1 83 ? -6.129 2.795 0.042 1.00 93.75 83 TYR A CA 1
ATOM 663 C C . TYR A 1 83 ? -5.345 3.015 -1.255 1.00 93.75 83 TYR A C 1
ATOM 665 O O . TYR A 1 83 ? -5.768 3.811 -2.091 1.00 93.75 83 TYR A O 1
ATOM 673 N N . TYR A 1 84 ? -4.263 2.259 -1.463 1.00 92.81 84 TYR A N 1
ATOM 674 C CA . TYR A 1 84 ? -3.495 2.275 -2.710 1.00 92.81 84 TYR A CA 1
ATOM 675 C C . TYR A 1 84 ? -4.385 1.974 -3.920 1.00 92.81 84 TYR A C 1
ATOM 677 O O . TYR A 1 84 ? -4.339 2.680 -4.921 1.00 92.81 84 TYR A O 1
ATOM 685 N N . ASP A 1 85 ? -5.252 0.974 -3.813 1.00 90.00 85 ASP A N 1
ATOM 686 C CA . ASP A 1 85 ? -6.168 0.599 -4.882 1.00 90.00 85 ASP A CA 1
ATOM 687 C C . ASP A 1 85 ? -7.191 1.710 -5.204 1.00 90.00 85 ASP A C 1
ATOM 689 O O . ASP A 1 85 ? -7.638 1.832 -6.346 1.00 90.00 85 ASP A O 1
ATOM 693 N N . THR A 1 86 ? -7.548 2.551 -4.231 1.00 87.81 86 THR A N 1
ATOM 694 C CA . THR A 1 86 ? -8.526 3.639 -4.405 1.00 87.81 86 THR A CA 1
ATOM 695 C C . THR A 1 86 ? -7.893 4.945 -4.881 1.00 87.81 86 THR A C 1
ATOM 697 O O . THR A 1 86 ? -8.456 5.616 -5.744 1.00 87.81 86 THR A O 1
ATOM 700 N N . ALA A 1 87 ? -6.754 5.325 -4.302 1.00 88.62 87 ALA A N 1
ATOM 701 C CA . ALA A 1 87 ? -6.167 6.657 -4.446 1.00 88.62 87 ALA A CA 1
ATOM 702 C C . ALA A 1 87 ? -4.756 6.659 -5.051 1.00 88.62 87 ALA A C 1
ATOM 704 O O . ALA A 1 87 ? -4.272 7.723 -5.429 1.00 88.62 87 ALA A O 1
ATOM 705 N N . GLY A 1 88 ? -4.097 5.501 -5.122 1.00 86.69 88 GLY A N 1
ATOM 706 C CA . GLY A 1 88 ? -2.737 5.376 -5.630 1.00 86.69 88 GLY A CA 1
ATOM 707 C C . GLY A 1 88 ? -2.650 5.322 -7.152 1.00 86.69 88 GLY A C 1
ATOM 708 O O . GLY A 1 88 ? -3.636 5.106 -7.864 1.00 86.69 88 GLY A O 1
ATOM 709 N N . VAL A 1 89 ? -1.430 5.489 -7.662 1.00 88.06 89 VAL A N 1
ATOM 710 C CA . VAL A 1 89 ? -1.157 5.399 -9.100 1.00 88.06 89 VAL A CA 1
ATOM 711 C C . VAL A 1 89 ? -1.064 3.933 -9.517 1.00 88.06 89 VAL A C 1
ATOM 71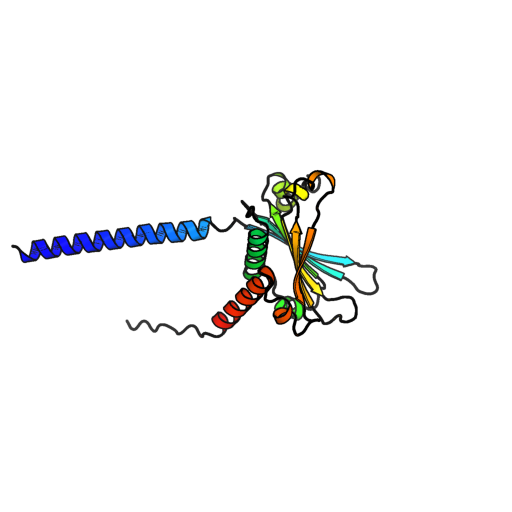3 O O . VAL A 1 89 ? -0.255 3.171 -8.991 1.00 88.06 89 VAL A O 1
ATOM 716 N N . SER A 1 90 ? -1.882 3.525 -10.489 1.00 88.94 90 SER A N 1
ATOM 717 C CA . SER A 1 90 ? -1.883 2.142 -10.964 1.00 88.94 90 SER A CA 1
ATOM 718 C C . SER A 1 90 ? -0.598 1.792 -11.724 1.00 88.94 90 SER A C 1
ATOM 720 O O . SER A 1 90 ? -0.028 2.627 -12.429 1.00 88.94 90 SER A O 1
ATOM 722 N N . LEU A 1 91 ? -0.180 0.521 -11.672 1.00 90.38 91 LEU A N 1
ATOM 723 C CA . LEU A 1 91 ? 0.961 0.025 -12.455 1.00 90.38 91 LEU A CA 1
ATOM 724 C C . LEU A 1 91 ? 0.807 0.305 -13.962 1.00 90.38 91 LEU A C 1
ATOM 726 O O . LEU A 1 91 ? 1.781 0.617 -14.642 1.00 90.38 91 LEU A O 1
ATOM 730 N N . VAL A 1 92 ? -0.414 0.203 -14.493 1.00 89.31 92 VAL A N 1
ATOM 731 C CA . VAL A 1 92 ? -0.692 0.469 -15.911 1.00 89.31 92 VAL A CA 1
ATOM 732 C C . VAL A 1 92 ? -0.439 1.935 -16.249 1.00 89.31 92 VAL A C 1
ATOM 734 O O . VAL A 1 92 ? 0.147 2.229 -17.289 1.00 89.31 92 VAL A O 1
ATOM 737 N N . ASP A 1 93 ? -0.863 2.853 -15.385 1.00 89.50 93 ASP A N 1
ATOM 738 C CA . ASP A 1 93 ? -0.698 4.283 -15.635 1.00 89.50 93 ASP A CA 1
ATOM 739 C C . ASP A 1 93 ? 0.752 4.732 -15.417 1.00 89.50 93 ASP A C 1
ATOM 741 O O . ASP A 1 93 ? 1.263 5.502 -16.228 1.00 89.50 93 ASP A O 1
ATOM 745 N N . LEU A 1 94 ? 1.463 4.155 -14.441 1.00 88.06 94 LEU A N 1
ATOM 746 C CA . LEU A 1 94 ? 2.914 4.342 -14.294 1.00 88.06 94 LEU A CA 1
ATOM 747 C C . LEU A 1 94 ? 3.683 3.893 -15.541 1.00 88.06 94 LEU A C 1
ATOM 749 O O . LEU A 1 94 ? 4.542 4.619 -16.038 1.00 88.06 94 LEU A O 1
ATOM 753 N N . LYS A 1 95 ? 3.347 2.720 -16.097 1.00 88.94 95 LYS A N 1
ATOM 754 C CA . LYS A 1 95 ? 3.962 2.221 -17.338 1.00 88.94 95 LYS A CA 1
ATOM 755 C C . LYS A 1 95 ? 3.727 3.153 -18.526 1.00 88.94 95 LYS A C 1
ATOM 757 O O . LYS A 1 95 ? 4.626 3.310 -19.345 1.00 88.94 95 LYS A O 1
ATOM 762 N N . LYS A 1 96 ? 2.541 3.765 -18.626 1.00 89.06 96 LYS A N 1
ATOM 763 C CA . LYS A 1 96 ? 2.230 4.743 -19.683 1.00 89.06 96 LYS A CA 1
ATOM 764 C C . LYS A 1 96 ? 3.026 6.038 -19.533 1.00 89.06 96 LYS A C 1
ATOM 766 O O . LYS A 1 96 ? 3.404 6.611 -20.547 1.00 89.06 96 LYS A O 1
ATOM 771 N N . GLN A 1 97 ? 3.251 6.501 -18.301 1.00 84.94 97 GLN A N 1
ATOM 772 C CA . GLN A 1 97 ? 4.069 7.690 -18.039 1.00 84.94 97 GLN A CA 1
ATOM 773 C C . GLN A 1 97 ? 5.536 7.446 -18.419 1.00 84.94 97 GLN A C 1
ATOM 775 O O . GLN A 1 97 ? 6.157 8.299 -19.047 1.00 84.94 97 GLN A O 1
ATOM 780 N N . GLY A 1 98 ? 6.071 6.259 -18.102 1.00 82.19 98 GLY A N 1
ATOM 781 C CA . GLY A 1 98 ? 7.369 5.773 -18.596 1.00 82.19 98 GLY A CA 1
ATOM 782 C C . GLY A 1 98 ? 8.603 6.499 -18.046 1.00 82.19 98 GLY A C 1
ATOM 783 O O . GLY A 1 98 ? 9.730 6.128 -18.366 1.00 82.19 98 GLY A O 1
ATOM 784 N N . ASP A 1 99 ? 8.408 7.508 -17.202 1.00 81.56 99 ASP A N 1
ATOM 785 C CA . ASP A 1 99 ? 9.432 8.414 -16.686 1.00 81.56 99 ASP A CA 1
ATOM 786 C C . ASP A 1 99 ? 9.714 8.216 -15.185 1.00 81.56 99 ASP A C 1
ATOM 788 O O . ASP A 1 99 ? 10.472 8.991 -14.595 1.00 81.56 99 ASP A O 1
ATOM 792 N N . ILE A 1 100 ? 9.091 7.203 -14.573 1.00 83.62 100 ILE A N 1
ATOM 793 C CA . ILE A 1 100 ? 9.222 6.817 -13.166 1.00 83.62 100 ILE A CA 1
ATOM 794 C C . ILE A 1 100 ? 9.826 5.412 -13.091 1.00 83.62 100 ILE A C 1
ATOM 796 O O . ILE A 1 100 ? 9.393 4.493 -13.783 1.00 83.62 100 ILE A O 1
ATOM 800 N N . THR A 1 101 ? 10.817 5.238 -12.220 1.00 84.50 101 THR A N 1
ATOM 801 C CA . THR A 1 101 ? 11.450 3.943 -11.928 1.00 84.50 101 THR A CA 1
ATOM 802 C C . THR A 1 101 ? 10.845 3.296 -10.679 1.00 84.50 101 THR A C 1
ATOM 804 O O . THR A 1 101 ? 10.743 2.070 -10.595 1.00 84.50 101 THR A O 1
ATOM 807 N N . PHE A 1 102 ? 10.430 4.125 -9.717 1.00 87.06 102 PHE A N 1
ATOM 808 C CA . PHE A 1 102 ? 9.843 3.705 -8.449 1.00 87.06 102 PHE A CA 1
ATOM 809 C C . PHE A 1 102 ? 8.648 4.575 -8.091 1.00 87.06 102 PHE A C 1
ATOM 811 O O . PHE A 1 102 ? 8.748 5.800 -8.081 1.00 87.06 102 PHE A O 1
ATOM 818 N N . TYR A 1 103 ? 7.550 3.937 -7.719 1.00 91.88 103 TYR A N 1
ATOM 819 C CA . TYR A 1 103 ? 6.452 4.588 -7.020 1.00 91.88 103 TYR A CA 1
ATOM 820 C C . TYR A 1 103 ? 6.404 4.067 -5.588 1.00 91.88 103 TYR A C 1
ATOM 822 O O . TYR A 1 103 ? 6.519 2.859 -5.369 1.00 91.88 103 TYR A O 1
ATOM 830 N N . TYR A 1 104 ? 6.254 4.974 -4.630 1.00 92.25 104 TYR A N 1
ATOM 831 C CA . TYR A 1 104 ? 6.259 4.664 -3.211 1.00 92.25 104 TYR A CA 1
ATOM 832 C C . TYR A 1 104 ? 5.167 5.446 -2.488 1.00 92.25 104 TYR A C 1
ATOM 834 O O . TYR A 1 104 ? 5.176 6.674 -2.491 1.00 92.25 104 TYR A O 1
ATOM 842 N N . MET A 1 105 ? 4.256 4.728 -1.841 1.00 95.75 105 MET A N 1
ATOM 843 C CA . MET A 1 105 ? 3.229 5.297 -0.976 1.00 95.75 105 MET A CA 1
ATOM 844 C C . MET A 1 105 ? 3.510 4.876 0.469 1.00 95.75 105 MET A C 1
ATOM 846 O O . MET A 1 105 ? 3.311 3.713 0.824 1.00 95.75 105 MET A O 1
ATOM 850 N N . GLY A 1 106 ? 3.992 5.808 1.289 1.00 94.75 106 GLY A N 1
ATOM 851 C CA . GLY A 1 106 ? 4.262 5.619 2.711 1.00 94.75 106 GLY A CA 1
ATOM 852 C C . GLY A 1 106 ? 3.020 5.840 3.570 1.00 94.75 106 GLY A C 1
ATOM 853 O O . GLY A 1 106 ? 2.206 6.716 3.297 1.00 94.75 106 GLY A O 1
ATOM 854 N N . PHE A 1 107 ? 2.870 5.059 4.636 1.00 95.06 107 PHE A N 1
ATOM 855 C CA . PHE A 1 107 ? 1.791 5.195 5.609 1.00 95.06 107 PHE A CA 1
ATOM 856 C C . PHE A 1 107 ? 2.367 5.409 7.005 1.00 95.06 107 PHE A C 1
ATOM 858 O O . PHE A 1 107 ? 3.149 4.598 7.509 1.00 95.06 107 PHE A O 1
ATOM 865 N N . SER A 1 108 ? 1.904 6.465 7.666 1.00 93.75 108 SER A N 1
ATOM 866 C CA . SER A 1 108 ? 2.319 6.839 9.017 1.00 93.75 108 SER A CA 1
ATOM 867 C C . SER A 1 108 ? 1.111 7.161 9.890 1.00 93.75 108 SER A C 1
ATOM 869 O O . SER A 1 108 ? 0.082 7.644 9.425 1.00 93.75 108 SER A O 1
ATOM 871 N N . LYS A 1 109 ? 1.209 6.913 11.195 1.00 92.19 109 LYS A N 1
ATOM 872 C CA . LYS A 1 109 ? 0.180 7.282 12.171 1.00 92.19 109 LYS A CA 1
ATOM 873 C C . LYS A 1 109 ? 0.016 8.795 12.193 1.00 92.19 109 LYS A C 1
ATOM 875 O O . LYS A 1 109 ? 0.995 9.538 12.219 1.00 92.19 109 LYS A O 1
ATOM 880 N N . ASN A 1 110 ? -1.227 9.251 12.258 1.00 92.12 110 ASN A N 1
ATOM 881 C CA . ASN A 1 110 ? -1.560 10.663 12.371 1.00 92.12 110 ASN A CA 1
ATOM 882 C C . ASN A 1 110 ? -1.365 11.160 13.818 1.00 92.12 110 ASN A C 1
ATOM 884 O O . ASN A 1 110 ? -2.297 11.145 14.622 1.00 92.12 110 ASN A O 1
ATOM 888 N N . THR A 1 111 ? -0.143 11.568 14.161 1.00 90.25 111 THR A N 1
ATOM 889 C CA . THR A 1 111 ? 0.253 12.067 15.485 1.00 90.25 111 THR A CA 1
ATOM 890 C C . THR A 1 111 ? 0.621 13.548 15.415 1.00 90.25 111 THR A C 1
ATOM 892 O O . THR A 1 111 ? 0.765 14.124 14.339 1.00 90.25 111 THR A O 1
ATOM 895 N N . CYS A 1 112 ? 0.799 14.197 16.569 1.00 89.12 112 CYS A N 1
ATOM 896 C CA . CYS A 1 112 ? 1.289 15.579 16.604 1.00 89.12 112 CYS A CA 1
ATOM 897 C C . CYS A 1 112 ? 2.661 15.714 15.913 1.00 89.12 112 CYS A C 1
ATOM 899 O O . CYS A 1 112 ? 2.874 16.654 15.151 1.00 89.12 112 CYS A O 1
ATOM 901 N N . ALA A 1 113 ? 3.566 14.751 16.123 1.00 88.50 113 ALA A N 1
ATOM 902 C CA . ALA A 1 113 ? 4.896 14.767 15.519 1.00 88.50 113 ALA A CA 1
ATOM 903 C C . ALA A 1 113 ? 4.839 14.612 13.991 1.00 88.50 113 ALA A C 1
ATOM 905 O O . ALA A 1 113 ? 5.414 15.432 13.277 1.00 88.50 113 ALA A O 1
ATOM 906 N N . THR A 1 114 ? 4.085 13.631 13.481 1.00 90.81 114 THR A N 1
ATOM 907 C CA . THR A 1 114 ? 3.981 13.408 12.029 1.00 90.81 114 THR A CA 1
ATOM 908 C C . THR A 1 114 ? 3.242 14.544 11.325 1.00 90.81 114 THR A C 1
ATOM 910 O O . THR A 1 114 ? 3.638 14.938 10.231 1.00 90.81 114 THR A O 1
ATOM 913 N N . ARG A 1 115 ? 2.240 15.168 11.963 1.00 90.31 115 ARG A N 1
ATOM 914 C CA . ARG A 1 115 ? 1.615 16.400 11.444 1.00 90.31 115 ARG A CA 1
ATOM 915 C C . ARG A 1 115 ? 2.623 17.538 11.318 1.00 90.31 115 ARG A C 1
ATOM 917 O O . ARG A 1 115 ? 2.719 18.139 10.252 1.00 90.31 115 ARG A O 1
ATOM 924 N N . LYS A 1 116 ? 3.407 17.810 12.365 1.00 89.56 116 LYS A N 1
ATOM 925 C CA . LYS A 1 116 ? 4.430 18.866 12.317 1.00 89.56 116 LYS A CA 1
ATOM 926 C C . LYS A 1 116 ? 5.477 18.603 11.237 1.00 89.56 116 LYS A C 1
ATOM 928 O O . LYS A 1 116 ? 5.864 19.520 10.515 1.00 89.56 116 LYS A O 1
ATOM 933 N N . PHE A 1 117 ? 5.904 17.350 11.098 1.00 90.12 117 PHE A N 1
ATOM 934 C CA . PHE A 1 117 ? 6.893 16.965 10.100 1.00 90.12 117 PHE A CA 1
ATOM 935 C C . PHE A 1 117 ? 6.353 17.087 8.665 1.00 90.12 117 PHE A C 1
ATOM 937 O O . PHE A 1 117 ? 6.928 17.819 7.857 1.00 90.12 117 PHE A O 1
ATOM 944 N N . HIS A 1 118 ? 5.235 16.425 8.341 1.00 88.50 118 HIS A N 1
ATOM 945 C CA . HIS A 1 118 ? 4.757 16.339 6.956 1.00 88.50 118 HIS A CA 1
ATOM 946 C C . HIS A 1 118 ? 3.870 17.520 6.526 1.00 88.50 118 HIS A C 1
ATOM 948 O O . HIS A 1 118 ? 3.976 17.956 5.376 1.00 88.50 118 HIS A O 1
ATOM 954 N N . LEU A 1 119 ? 3.017 18.053 7.414 1.00 88.94 119 LEU A N 1
ATOM 955 C CA . LEU A 1 119 ? 2.063 19.128 7.089 1.00 88.94 119 LEU A CA 1
ATOM 956 C C . LEU A 1 119 ? 2.639 20.518 7.365 1.00 88.94 119 LEU A C 1
ATOM 958 O O . LEU A 1 119 ? 2.548 21.395 6.513 1.00 88.94 119 LEU A O 1
ATOM 962 N N . GLU A 1 120 ? 3.265 20.719 8.528 1.00 89.44 120 GLU A N 1
ATOM 963 C CA . GLU A 1 120 ? 3.867 22.016 8.893 1.00 89.44 120 GLU A CA 1
ATOM 964 C C . GLU A 1 120 ? 5.302 22.174 8.360 1.00 89.44 120 GLU A C 1
ATOM 966 O O . GLU A 1 120 ? 5.923 23.219 8.546 1.00 89.44 120 GLU A O 1
ATOM 971 N N . LYS A 1 121 ? 5.836 21.138 7.696 1.00 86.62 121 LYS A N 1
ATOM 972 C CA . LYS A 1 121 ? 7.184 21.089 7.104 1.00 86.62 121 LYS A CA 1
ATOM 973 C C . LYS A 1 121 ? 8.314 21.406 8.102 1.00 86.62 121 LYS A C 1
ATOM 975 O O . LYS A 1 121 ? 9.410 21.803 7.700 1.00 86.62 121 LYS A O 1
ATOM 980 N N . GLN A 1 122 ? 8.096 21.163 9.397 1.00 88.44 122 GLN A N 1
ATOM 981 C CA . GLN A 1 122 ? 9.110 21.297 10.449 1.00 88.44 122 GLN A CA 1
ATOM 982 C C . GLN A 1 122 ? 10.017 20.060 10.474 1.00 88.44 122 GLN A C 1
ATOM 984 O O . GLN A 1 122 ? 9.881 19.171 11.316 1.00 88.44 122 GLN A O 1
ATOM 989 N N . ARG A 1 123 ? 10.962 19.992 9.530 1.00 79.00 123 ARG A N 1
ATOM 990 C CA . ARG A 1 123 ? 11.842 18.820 9.325 1.00 79.00 123 ARG A CA 1
ATOM 991 C C . ARG A 1 123 ? 12.794 18.509 10.488 1.00 79.00 123 ARG A C 1
ATOM 993 O O . ARG A 1 123 ? 13.421 17.458 10.501 1.00 79.00 123 ARG A O 1
ATOM 1000 N N . ASN A 1 124 ? 12.919 19.412 11.455 1.00 87.31 124 ASN A N 1
ATOM 1001 C CA . ASN A 1 124 ? 13.681 19.218 12.688 1.00 87.31 124 ASN A CA 1
ATOM 1002 C C . ASN A 1 124 ? 12.922 18.401 13.749 1.00 87.31 124 ASN A C 1
ATOM 1004 O O . ASN A 1 124 ? 13.531 17.959 14.725 1.00 87.31 124 ASN A O 1
ATOM 1008 N N . VAL A 1 125 ? 11.608 18.210 13.592 1.00 84.75 125 VAL A N 1
ATOM 1009 C CA . VAL A 1 125 ? 10.814 17.365 14.488 1.00 84.75 125 VAL A CA 1
ATOM 1010 C C . VAL A 1 125 ? 11.178 15.905 14.242 1.00 84.75 125 VAL A C 1
ATOM 1012 O O . VAL A 1 125 ? 10.995 15.386 13.144 1.00 84.75 125 VAL A O 1
ATOM 1015 N N . LYS A 1 126 ? 11.684 15.232 15.278 1.00 80.62 126 LYS A N 1
ATOM 1016 C CA . LYS A 1 126 ? 11.968 13.797 15.218 1.00 80.62 126 LYS A CA 1
ATOM 1017 C C . LYS A 1 126 ? 10.662 13.010 15.305 1.00 80.62 126 LYS A C 1
ATOM 1019 O O . LYS A 1 126 ? 9.934 13.139 16.289 1.00 80.62 126 LYS A O 1
ATOM 1024 N N . CYS A 1 127 ? 10.400 12.185 14.300 1.00 81.62 127 CYS A N 1
ATOM 1025 C CA . CYS A 1 127 ? 9.393 11.134 14.374 1.00 81.62 127 CYS A CA 1
ATOM 1026 C C . CYS A 1 127 ? 10.082 9.839 14.817 1.00 81.62 127 CYS A C 1
ATOM 1028 O O . CYS A 1 127 ? 11.180 9.536 14.354 1.00 81.62 127 CYS A O 1
ATOM 1030 N N . ASN A 1 128 ? 9.474 9.107 15.752 1.00 83.25 128 ASN A N 1
ATOM 1031 C CA . ASN A 1 128 ? 9.938 7.767 16.085 1.00 83.25 128 ASN A CA 1
ATOM 1032 C C . ASN A 1 128 ? 9.302 6.793 15.094 1.00 83.25 128 ASN A C 1
ATOM 1034 O O . ASN A 1 128 ? 8.157 6.391 15.292 1.00 83.25 128 ASN A O 1
ATOM 1038 N N . ASP A 1 129 ? 10.030 6.418 14.044 1.00 80.88 129 ASP A N 1
ATOM 1039 C CA . ASP A 1 129 ? 9.501 5.543 12.995 1.00 80.88 129 ASP A CA 1
ATOM 1040 C C . ASP A 1 129 ? 9.022 4.190 13.544 1.00 80.88 129 ASP A C 1
ATOM 1042 O O . ASP A 1 129 ? 8.048 3.651 13.032 1.00 80.88 129 ASP A O 1
ATOM 1046 N N . ASN A 1 130 ? 9.579 3.687 14.652 1.00 79.06 130 ASN A N 1
ATOM 1047 C CA . ASN A 1 130 ? 9.047 2.488 15.317 1.00 79.06 130 ASN A CA 1
ATOM 1048 C C . ASN A 1 130 ? 7.596 2.662 15.758 1.00 79.06 130 ASN A C 1
ATOM 1050 O O . ASN A 1 130 ? 6.769 1.771 15.586 1.00 79.06 130 ASN A O 1
ATOM 1054 N N . GLU A 1 131 ? 7.282 3.827 16.312 1.00 79.00 131 GLU A N 1
ATOM 1055 C CA . GLU A 1 131 ? 5.954 4.128 16.818 1.00 79.00 131 GLU A CA 1
ATOM 1056 C C . GLU A 1 131 ? 5.029 4.639 15.723 1.00 79.00 131 GLU A C 1
ATOM 1058 O O . GLU A 1 131 ? 3.830 4.361 15.762 1.00 79.00 131 GLU A O 1
ATOM 1063 N N . THR A 1 132 ? 5.541 5.428 14.780 1.00 88.00 132 THR A N 1
ATOM 1064 C CA . THR A 1 132 ? 4.707 6.185 13.846 1.00 88.00 132 THR A CA 1
ATOM 1065 C C . THR A 1 132 ? 4.621 5.562 12.470 1.00 88.00 132 THR A C 1
ATOM 1067 O O . THR A 1 132 ? 3.582 5.718 11.839 1.00 88.00 132 THR A O 1
ATOM 1070 N N . TYR A 1 133 ? 5.638 4.851 11.994 1.00 89.94 133 TYR A N 1
ATOM 1071 C CA . TYR A 1 133 ? 5.584 4.241 10.672 1.00 89.94 133 TYR A CA 1
ATOM 1072 C C . TYR A 1 133 ? 4.663 3.017 10.689 1.00 89.94 133 TYR A C 1
ATOM 1074 O O . TYR A 1 133 ? 4.669 2.224 11.630 1.00 89.94 133 TYR A O 1
ATOM 1082 N N . ILE A 1 134 ? 3.827 2.868 9.667 1.00 91.75 134 ILE A N 1
ATOM 1083 C CA . ILE A 1 134 ? 2.921 1.719 9.521 1.00 91.75 134 ILE A CA 1
ATOM 1084 C C . ILE A 1 134 ? 3.491 0.756 8.484 1.00 91.75 134 ILE A C 1
ATOM 1086 O O . ILE A 1 134 ? 3.499 -0.457 8.697 1.00 91.75 134 ILE A O 1
ATOM 1090 N N . GLY A 1 135 ? 3.969 1.297 7.371 1.00 93.25 135 GLY A N 1
ATOM 1091 C CA . GLY A 1 135 ? 4.390 0.530 6.213 1.00 93.25 135 GLY A CA 1
ATOM 1092 C C . GLY A 1 135 ? 4.289 1.360 4.944 1.00 93.25 135 GLY A C 1
ATOM 1093 O O . GLY A 1 135 ? 4.021 2.559 4.988 1.00 93.25 135 GLY A O 1
ATOM 1094 N N . SER A 1 136 ? 4.489 0.714 3.809 1.00 94.44 136 SER A N 1
ATOM 1095 C CA . SER A 1 136 ? 4.386 1.322 2.495 1.00 94.44 136 SER A CA 1
ATOM 1096 C C . SER A 1 136 ? 3.957 0.318 1.447 1.00 94.44 136 SER A C 1
ATOM 1098 O O . SER A 1 136 ? 4.158 -0.886 1.594 1.00 94.44 136 SER A O 1
ATOM 1100 N N . ILE A 1 137 ? 3.395 0.824 0.356 1.00 96.06 137 ILE A N 1
ATOM 1101 C CA . ILE A 1 137 ? 3.229 0.063 -0.878 1.00 96.06 137 ILE A CA 1
ATOM 1102 C C . ILE A 1 137 ? 4.148 0.661 -1.931 1.00 96.06 137 ILE A C 1
ATOM 1104 O O . ILE A 1 137 ? 4.168 1.872 -2.148 1.00 96.06 137 ILE A O 1
ATOM 1108 N N . GLY A 1 138 ? 4.918 -0.208 -2.576 1.00 93.69 138 GLY A N 1
ATOM 1109 C CA . GLY A 1 138 ? 5.870 0.149 -3.612 1.00 93.69 138 GLY A CA 1
ATOM 1110 C C . GLY A 1 138 ? 5.572 -0.563 -4.922 1.00 93.69 138 GLY A C 1
ATOM 1111 O O . GLY A 1 138 ? 5.256 -1.754 -4.939 1.00 93.69 138 GLY A O 1
ATOM 1112 N N . ILE A 1 139 ? 5.732 0.162 -6.025 1.00 92.88 139 ILE A N 1
ATOM 1113 C CA . ILE A 1 139 ? 5.756 -0.389 -7.379 1.00 92.88 139 ILE A CA 1
ATOM 1114 C C . ILE A 1 139 ? 7.150 -0.142 -7.928 1.00 92.88 139 ILE A C 1
ATOM 1116 O O . ILE A 1 139 ? 7.607 0.998 -8.032 1.00 92.88 139 ILE A O 1
ATOM 1120 N N . VAL A 1 140 ? 7.838 -1.230 -8.242 1.00 88.12 140 VAL A N 1
ATOM 1121 C CA . VAL A 1 140 ? 9.269 -1.205 -8.517 1.00 88.12 140 VAL A CA 1
ATOM 1122 C C . VAL A 1 140 ? 9.543 -1.841 -9.863 1.00 88.12 140 VAL A C 1
ATOM 1124 O O . VAL A 1 140 ? 9.160 -2.988 -10.108 1.00 88.12 140 VAL A O 1
ATOM 1127 N N . ARG A 1 141 ? 10.260 -1.109 -10.715 1.00 84.00 141 ARG A N 1
ATOM 1128 C CA . ARG A 1 141 ? 10.862 -1.659 -11.926 1.00 84.00 141 ARG A CA 1
ATOM 1129 C C . ARG A 1 141 ? 12.052 -2.537 -11.531 1.00 84.00 141 ARG A C 1
ATOM 1131 O O . ARG A 1 141 ? 12.916 -2.111 -10.764 1.00 84.00 141 ARG A O 1
ATOM 1138 N N . SER A 1 142 ? 12.094 -3.780 -12.002 1.00 70.94 142 SER A N 1
ATOM 1139 C CA . SER A 1 142 ? 13.206 -4.687 -11.707 1.00 70.94 142 SER A CA 1
ATOM 1140 C C . SER A 1 142 ? 14.478 -4.153 -12.364 1.00 70.94 142 SER A C 1
ATOM 1142 O O . SER A 1 142 ? 14.514 -3.981 -13.571 1.00 70.94 142 SER A O 1
ATOM 1144 N N . MET A 1 143 ? 15.521 -3.881 -11.580 1.00 65.44 143 MET A N 1
ATOM 1145 C CA . MET A 1 143 ? 16.790 -3.370 -12.124 1.00 65.44 143 MET A CA 1
ATOM 1146 C C . MET A 1 143 ? 17.744 -4.474 -12.590 1.00 65.44 143 MET A C 1
ATOM 1148 O O . MET A 1 143 ? 18.621 -4.229 -13.409 1.00 65.44 143 MET A O 1
ATOM 1152 N N . GLU A 1 144 ? 17.574 -5.697 -12.090 1.00 58.88 144 GLU A N 1
ATOM 1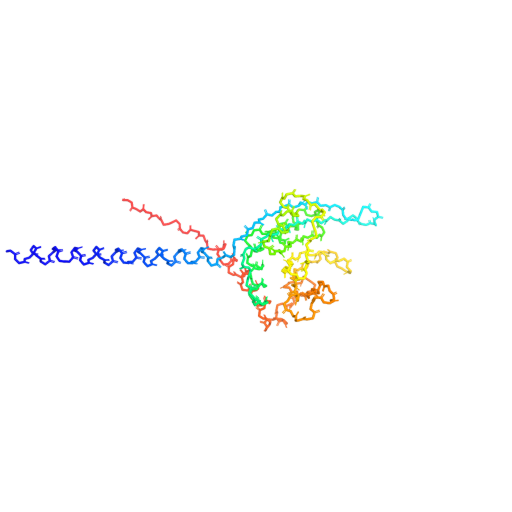153 C CA . GLU A 1 144 ? 18.459 -6.821 -12.388 1.00 58.88 144 GLU A CA 1
ATOM 1154 C C . GLU A 1 144 ? 17.820 -7.763 -13.414 1.00 58.88 144 GLU A C 1
ATOM 1156 O O . GLU A 1 144 ? 16.749 -8.325 -13.184 1.00 58.88 144 GLU A O 1
ATOM 1161 N N . GLY A 1 145 ? 18.481 -7.921 -14.565 1.00 54.34 145 GLY A N 1
ATOM 1162 C CA . GLY A 1 145 ? 18.196 -8.944 -15.580 1.00 54.34 145 GLY A CA 1
ATOM 1163 C C . GLY A 1 145 ? 16.919 -8.764 -16.410 1.00 54.34 145 GLY A C 1
ATOM 1164 O O . GLY A 1 145 ? 16.779 -9.412 -17.444 1.00 54.34 145 GLY A O 1
ATOM 1165 N N . SER A 1 146 ? 15.973 -7.913 -16.002 1.00 63.06 146 SER A N 1
ATOM 1166 C CA . SER A 1 146 ? 14.705 -7.706 -16.720 1.00 63.06 146 SER A CA 1
ATOM 1167 C C . SER A 1 146 ? 14.107 -6.315 -16.458 1.00 63.06 146 SER A C 1
ATOM 1169 O O . SER A 1 146 ? 13.098 -6.215 -15.756 1.00 63.06 146 SER A O 1
ATOM 1171 N N . PRO A 1 147 ? 14.682 -5.242 -17.040 1.00 70.25 147 PRO A N 1
ATOM 1172 C CA . PRO A 1 147 ? 14.217 -3.873 -16.824 1.00 70.25 147 PRO A CA 1
ATOM 1173 C C . PRO A 1 147 ? 12.739 -3.691 -17.166 1.00 70.25 147 PRO A C 1
ATOM 1175 O O . PRO A 1 147 ? 12.073 -2.864 -16.569 1.00 70.25 147 PRO A O 1
ATOM 1178 N N . ASP A 1 148 ? 12.156 -4.482 -18.057 1.00 79.94 148 ASP A N 1
ATOM 1179 C CA . ASP A 1 148 ? 10.758 -4.290 -18.471 1.00 79.94 148 ASP A CA 1
ATOM 1180 C C . ASP A 1 148 ? 9.728 -4.913 -17.523 1.00 79.94 148 ASP A C 1
ATOM 1182 O O . ASP A 1 148 ? 8.520 -4.779 -17.730 1.00 79.94 148 ASP A O 1
ATOM 1186 N N . LYS A 1 149 ? 10.198 -5.588 -16.471 1.00 88.12 149 LYS A N 1
ATOM 1187 C CA . LYS A 1 149 ? 9.360 -6.300 -15.513 1.00 88.12 149 LYS A CA 1
ATOM 1188 C C . LYS A 1 149 ? 9.176 -5.494 -14.238 1.00 88.12 149 LYS A C 1
ATOM 1190 O O . LYS A 1 149 ? 10.116 -4.902 -13.709 1.00 88.12 149 LYS A O 1
ATOM 1195 N N . TRP A 1 150 ? 7.953 -5.515 -13.731 1.00 91.50 150 TRP A N 1
ATOM 1196 C CA . TRP A 1 150 ? 7.554 -4.770 -12.547 1.00 91.50 150 TRP A CA 1
ATOM 1197 C C . TRP A 1 150 ? 7.110 -5.693 -11.422 1.00 91.50 150 TRP A C 1
ATOM 1199 O O . TRP A 1 150 ? 6.590 -6.783 -11.658 1.00 91.50 150 TRP A O 1
ATOM 1209 N N . LYS A 1 151 ? 7.284 -5.224 -10.190 1.00 92.31 151 LYS A N 1
ATOM 1210 C CA . LYS A 1 151 ? 6.748 -5.865 -8.991 1.00 92.31 151 LYS A CA 1
ATOM 1211 C C . LYS A 1 151 ? 5.971 -4.863 -8.149 1.00 92.31 151 LYS A C 1
ATOM 1213 O O . LYS A 1 151 ? 6.313 -3.680 -8.122 1.00 92.31 151 LYS A O 1
ATOM 1218 N N . ILE A 1 152 ? 4.959 -5.355 -7.448 1.00 94.50 152 ILE A N 1
ATOM 1219 C CA . ILE A 1 152 ? 4.236 -4.615 -6.415 1.00 94.50 152 ILE A CA 1
ATOM 1220 C C . ILE A 1 152 ? 4.517 -5.310 -5.093 1.00 94.50 152 ILE A C 1
ATOM 1222 O O . ILE A 1 152 ? 4.348 -6.525 -4.974 1.00 94.50 152 ILE A O 1
ATOM 1226 N N . SER A 1 153 ? 4.957 -4.546 -4.105 1.00 94.50 153 SER A N 1
ATOM 1227 C CA . SER A 1 153 ? 5.278 -5.058 -2.779 1.00 94.50 153 SER A CA 1
ATOM 1228 C C . SER A 1 153 ? 4.729 -4.151 -1.699 1.00 94.50 153 SER A C 1
ATOM 1230 O O . SER A 1 153 ? 4.641 -2.938 -1.876 1.00 94.50 153 SER A O 1
ATOM 1232 N N . ILE A 1 154 ? 4.413 -4.749 -0.563 1.00 94.38 154 ILE A N 1
ATOM 1233 C CA . ILE A 1 154 ? 4.094 -4.051 0.667 1.00 94.38 154 ILE A CA 1
ATOM 1234 C C . ILE A 1 154 ? 5.253 -4.236 1.639 1.00 94.38 154 ILE A C 1
ATOM 1236 O O . ILE A 1 154 ? 5.741 -5.345 1.833 1.00 94.38 154 ILE A O 1
ATOM 1240 N N . SER A 1 155 ? 5.710 -3.140 2.220 1.00 92.12 155 SER A N 1
ATOM 1241 C CA . SER A 1 155 ? 6.609 -3.149 3.362 1.00 92.12 155 SER A CA 1
ATOM 1242 C C . SER A 1 155 ? 5.767 -2.827 4.584 1.00 92.12 155 SER A C 1
ATOM 1244 O O . SER A 1 155 ? 4.950 -1.911 4.537 1.00 92.12 155 SER A O 1
ATOM 1246 N N . TYR A 1 156 ? 5.908 -3.557 5.680 1.00 88.56 156 TYR A N 1
ATOM 1247 C CA . TYR A 1 156 ? 5.173 -3.236 6.902 1.00 88.56 156 TYR A CA 1
ATOM 1248 C C . TYR A 1 156 ? 6.110 -3.154 8.093 1.00 88.56 156 TYR A C 1
ATOM 1250 O O . TYR A 1 156 ? 7.076 -3.911 8.198 1.00 88.56 156 TYR A O 1
ATOM 1258 N N . ASN A 1 157 ? 5.817 -2.207 8.980 1.00 86.62 157 ASN A N 1
ATOM 1259 C CA . ASN A 1 157 ? 6.573 -2.012 10.202 1.00 86.62 157 ASN A CA 1
ATOM 1260 C C . ASN A 1 157 ? 6.258 -3.135 11.199 1.00 86.62 157 ASN A C 1
ATOM 1262 O O . ASN A 1 157 ? 5.093 -3.375 11.532 1.00 86.62 157 ASN A O 1
ATOM 1266 N N . LEU A 1 158 ? 7.305 -3.779 11.713 1.00 77.75 158 LEU A N 1
ATOM 1267 C CA . LEU A 1 158 ? 7.233 -4.761 12.794 1.00 77.75 158 LEU A CA 1
ATOM 1268 C C . LEU A 1 158 ? 7.088 -4.107 14.181 1.00 77.75 158 LEU A C 1
ATOM 1270 O O . LEU A 1 158 ? 6.930 -4.824 15.162 1.00 77.75 158 LEU A O 1
ATOM 1274 N N . GLY A 1 159 ? 7.082 -2.766 14.256 1.00 61.91 159 GLY A N 1
ATOM 1275 C CA . GLY A 1 159 ? 6.972 -1.866 15.422 1.00 61.91 159 GLY A CA 1
ATOM 1276 C C . GLY A 1 159 ? 5.720 -1.979 16.305 1.00 61.91 159 GLY A C 1
ATOM 1277 O O . GLY A 1 159 ? 5.224 -0.997 16.853 1.00 61.91 159 GLY A O 1
ATOM 1278 N N . THR A 1 160 ? 5.189 -3.188 16.443 1.00 59.16 160 THR A N 1
ATOM 1279 C CA . THR A 1 160 ? 4.331 -3.635 17.546 1.00 59.16 160 THR A CA 1
ATOM 1280 C C . THR A 1 160 ? 4.882 -4.879 18.257 1.00 59.16 160 THR A C 1
ATOM 1282 O O . THR A 1 160 ? 4.262 -5.340 19.213 1.00 59.16 160 THR A O 1
ATOM 1285 N N . GLU A 1 161 ? 6.019 -5.428 17.817 1.00 51.72 161 GLU A N 1
ATOM 1286 C CA . GLU A 1 161 ? 6.779 -6.437 18.558 1.00 51.72 161 GLU A CA 1
ATOM 1287 C C . GLU A 1 161 ? 7.551 -5.780 19.722 1.00 51.72 161 GLU A C 1
ATOM 1289 O O . GLU A 1 161 ? 8.108 -4.695 19.533 1.00 51.72 161 GLU A O 1
ATOM 1294 N N . PRO A 1 162 ? 7.619 -6.415 20.910 1.00 53.91 162 PRO A N 1
ATOM 1295 C CA . PRO A 1 162 ? 8.223 -5.837 22.120 1.00 53.91 162 PRO A CA 1
ATOM 1296 C C . PRO A 1 162 ? 9.668 -5.333 21.965 1.00 53.91 162 PRO A C 1
ATOM 1298 O O . PRO A 1 162 ? 10.077 -4.433 22.690 1.00 53.91 162 PRO A O 1
ATOM 1301 N N . ASP A 1 163 ? 10.429 -5.880 21.014 1.00 54.19 163 ASP A N 1
ATOM 1302 C CA . ASP A 1 163 ? 11.854 -5.576 20.832 1.00 54.19 163 ASP A CA 1
ATOM 1303 C C . ASP A 1 163 ? 12.126 -4.453 19.814 1.00 54.19 163 ASP A C 1
ATOM 1305 O O . ASP A 1 163 ? 13.282 -4.084 19.583 1.00 54.19 163 ASP A O 1
ATOM 1309 N N . ALA A 1 164 ? 11.089 -3.894 19.179 1.00 57.22 164 ALA A N 1
ATOM 1310 C CA . ALA A 1 164 ? 11.255 -2.870 18.145 1.00 57.22 164 ALA A CA 1
ATOM 1311 C C . ALA A 1 164 ? 11.925 -1.589 18.679 1.00 57.22 164 ALA A C 1
ATOM 1313 O O . ALA A 1 164 ? 12.716 -0.964 17.967 1.00 57.22 164 ALA A O 1
ATOM 1314 N N . ASP A 1 165 ? 11.690 -1.246 19.949 1.00 51.88 165 AS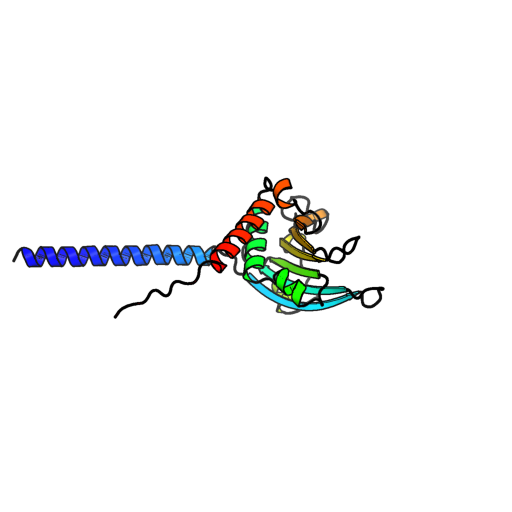P A N 1
ATOM 1315 C CA . ASP A 1 165 ? 12.241 -0.053 20.605 1.00 51.88 165 ASP A CA 1
ATOM 1316 C C . ASP A 1 165 ? 13.780 -0.043 20.676 1.00 51.88 165 ASP A C 1
ATOM 1318 O O . ASP A 1 165 ? 14.381 1.031 20.706 1.00 51.88 165 ASP A O 1
ATOM 1322 N N . TYR A 1 166 ? 14.438 -1.209 20.638 1.00 55.94 166 TYR A N 1
ATOM 1323 C CA . TYR A 1 166 ? 15.900 -1.320 20.755 1.00 55.94 166 TYR A CA 1
ATOM 1324 C C . TYR A 1 166 ? 16.655 -1.336 19.420 1.00 55.94 166 TYR A C 1
ATOM 1326 O O . TYR A 1 166 ? 17.855 -1.066 19.399 1.00 55.94 166 TYR A O 1
ATOM 1334 N N . ILE A 1 167 ? 15.993 -1.675 18.310 1.00 57.09 167 ILE A N 1
ATOM 1335 C CA . ILE A 1 167 ? 16.680 -2.054 17.058 1.00 57.09 167 ILE A CA 1
ATOM 1336 C C . ILE A 1 167 ? 16.396 -1.062 15.914 1.00 57.09 167 ILE A C 1
ATOM 1338 O O . ILE A 1 167 ? 17.043 -1.113 14.869 1.00 57.09 167 ILE A O 1
ATOM 1342 N N . GLY A 1 168 ? 15.475 -0.117 16.122 1.00 61.78 168 GLY A N 1
ATOM 1343 C CA . GLY A 1 168 ? 14.992 0.784 15.074 1.00 61.78 168 GLY A CA 1
ATOM 1344 C C . GLY A 1 168 ? 13.971 0.114 14.150 1.00 61.78 168 GLY A C 1
ATOM 1345 O O . GLY A 1 168 ? 13.621 -1.054 14.340 1.00 61.78 168 GLY A O 1
ATOM 1346 N N . CYS A 1 169 ? 13.472 0.874 13.168 1.00 69.69 169 CYS A N 1
ATOM 1347 C CA . CYS A 1 169 ? 12.336 0.459 12.344 1.00 69.69 169 CYS A CA 1
ATOM 1348 C C . CYS A 1 169 ? 12.712 -0.775 11.528 1.00 69.69 169 CYS A C 1
ATOM 1350 O O . CYS A 1 169 ? 13.455 -0.686 10.549 1.00 69.69 169 CYS A O 1
ATOM 1352 N N . LYS A 1 170 ? 12.211 -1.941 11.946 1.00 76.69 170 LYS A N 1
ATOM 1353 C CA . LYS A 1 170 ? 12.319 -3.166 11.164 1.00 76.69 170 LYS A CA 1
ATOM 1354 C C . LYS A 1 170 ? 11.102 -3.276 10.276 1.00 76.69 170 LYS A C 1
ATOM 1356 O O . LYS A 1 170 ? 9.977 -3.402 10.759 1.00 76.69 170 LYS A O 1
ATOM 1361 N N . THR A 1 171 ? 11.344 -3.283 8.979 1.00 83.06 171 THR A N 1
ATOM 1362 C CA . THR A 1 171 ? 10.314 -3.584 8.002 1.00 83.06 171 THR A CA 1
ATOM 1363 C C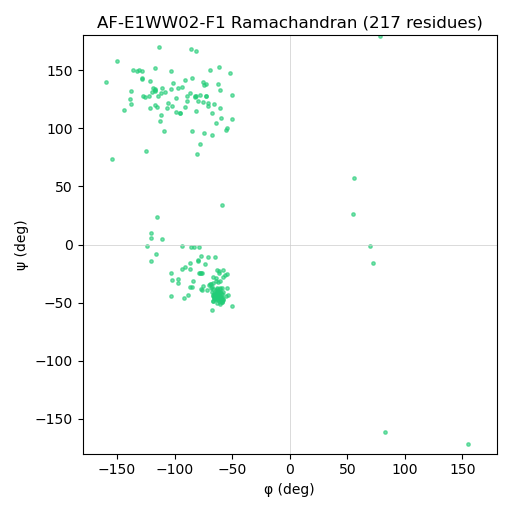 . THR A 1 171 ? 10.474 -5.000 7.482 1.00 83.06 171 THR A C 1
ATOM 1365 O O . THR A 1 171 ? 11.579 -5.545 7.410 1.00 83.06 171 THR A O 1
ATOM 1368 N N . LYS A 1 172 ? 9.351 -5.616 7.128 1.00 86.19 172 LYS A N 1
ATOM 1369 C CA . LYS A 1 172 ? 9.342 -6.836 6.330 1.00 86.19 172 LYS A CA 1
ATOM 1370 C C . LYS A 1 172 ? 8.633 -6.557 5.018 1.00 86.19 172 LYS A C 1
ATOM 1372 O O . LYS A 1 172 ? 7.539 -5.994 5.008 1.00 86.19 172 LYS A O 1
ATOM 1377 N N . ASP A 1 173 ? 9.273 -6.978 3.937 1.00 88.56 173 ASP A N 1
ATOM 1378 C CA . ASP A 1 173 ? 8.731 -6.857 2.595 1.00 88.56 173 ASP A CA 1
ATOM 1379 C C . ASP A 1 173 ? 7.938 -8.105 2.224 1.00 88.56 173 ASP A C 1
ATOM 1381 O O . ASP A 1 173 ? 8.301 -9.239 2.550 1.00 88.56 173 ASP A O 1
ATOM 1385 N N . TYR A 1 174 ? 6.844 -7.874 1.518 1.00 89.69 174 TYR A N 1
ATOM 1386 C CA . TYR A 1 174 ? 5.904 -8.888 1.102 1.00 89.69 174 TYR A CA 1
ATOM 1387 C C . TYR A 1 174 ? 5.474 -8.592 -0.342 1.00 89.69 174 TYR A C 1
ATOM 1389 O O . TYR A 1 174 ? 5.061 -7.477 -0.664 1.00 89.69 174 TYR A O 1
ATOM 1397 N N . ILE A 1 175 ? 5.628 -9.557 -1.250 1.00 94.25 175 ILE A N 1
ATOM 1398 C CA . ILE A 1 175 ? 5.367 -9.356 -2.684 1.00 94.25 175 ILE A CA 1
ATOM 1399 C C . ILE A 1 175 ? 3.897 -9.667 -2.968 1.00 94.25 175 ILE A C 1
ATOM 1401 O O . ILE A 1 175 ? 3.408 -10.732 -2.614 1.00 94.25 175 ILE A O 1
ATOM 1405 N N . LEU A 1 176 ? 3.199 -8.738 -3.620 1.00 94.81 176 LEU A N 1
ATOM 1406 C CA . LEU A 1 176 ? 1.794 -8.889 -4.014 1.00 94.81 176 LEU A CA 1
ATOM 1407 C C . LEU A 1 176 ? 1.650 -9.343 -5.469 1.00 94.81 176 LEU A C 1
ATOM 1409 O O . LEU A 1 176 ? 0.672 -9.992 -5.831 1.00 94.81 176 LEU A O 1
ATOM 1413 N N . TYR A 1 177 ? 2.612 -8.963 -6.310 1.00 94.25 177 TYR A N 1
ATOM 1414 C CA . TYR A 1 177 ? 2.6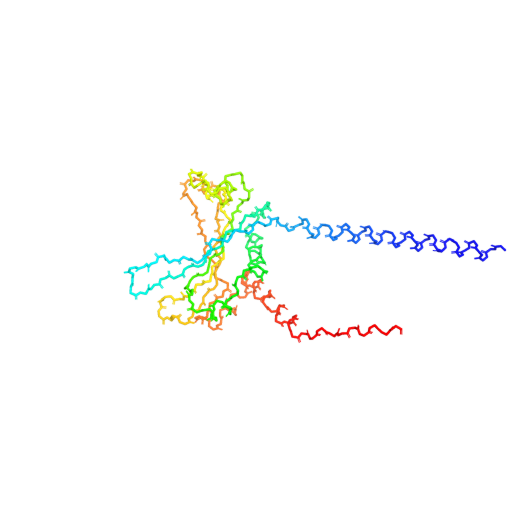21 -9.235 -7.742 1.00 94.25 177 TYR A CA 1
ATOM 1415 C C . TYR A 1 177 ? 4.043 -9.112 -8.292 1.00 94.25 177 TYR A C 1
ATOM 1417 O O . TYR A 1 177 ? 4.759 -8.174 -7.931 1.00 94.25 177 TYR A O 1
ATOM 1425 N N . ASP A 1 178 ? 4.439 -10.012 -9.193 1.00 93.06 178 ASP A N 1
ATOM 1426 C CA . ASP A 1 178 ? 5.751 -9.988 -9.846 1.00 93.06 178 ASP A CA 1
ATOM 1427 C C . ASP A 1 178 ? 5.658 -10.461 -11.304 1.00 93.06 178 ASP A C 1
ATOM 1429 O O . ASP A 1 178 ? 5.367 -11.621 -11.578 1.00 93.06 178 ASP A O 1
ATOM 1433 N N . GLU A 1 179 ? 5.949 -9.581 -12.264 1.00 92.19 179 GLU A N 1
ATOM 1434 C CA . GLU A 1 179 ? 5.883 -9.903 -13.700 1.00 92.19 179 GLU A CA 1
ATOM 1435 C C . GLU A 1 179 ? 6.978 -10.856 -14.187 1.00 92.19 179 GLU A C 1
ATOM 1437 O O . GLU A 1 179 ? 6.943 -11.311 -15.342 1.00 92.19 179 GLU A O 1
ATOM 1442 N N . ARG A 1 180 ? 7.987 -11.107 -13.349 1.00 88.88 180 ARG A N 1
ATOM 1443 C CA . ARG A 1 180 ? 9.056 -12.071 -13.622 1.00 88.88 180 ARG A CA 1
ATOM 1444 C C . ARG A 1 180 ? 8.588 -13.501 -13.377 1.00 88.88 180 ARG A C 1
ATOM 1446 O O . ARG A 1 180 ? 9.128 -14.413 -13.992 1.00 88.88 180 ARG A O 1
ATOM 1453 N N . ASP A 1 181 ? 7.575 -13.687 -12.532 1.00 90.62 181 ASP A N 1
ATOM 1454 C CA . ASP A 1 181 ? 6.964 -14.986 -12.272 1.00 90.62 181 ASP A CA 1
ATOM 1455 C C . ASP A 1 181 ? 5.562 -15.044 -12.891 1.00 90.62 181 ASP A C 1
ATOM 1457 O O . ASP A 1 181 ? 4.572 -14.595 -12.317 1.00 90.62 181 ASP A O 1
ATOM 1461 N N . SER A 1 182 ? 5.468 -15.639 -14.085 1.00 87.75 182 SER A N 1
ATOM 1462 C CA . SER A 1 182 ? 4.200 -15.799 -14.809 1.00 87.75 182 SER A CA 1
ATOM 1463 C C . SER A 1 182 ? 3.134 -16.574 -14.030 1.00 87.75 182 SER A C 1
ATOM 1465 O O . SER A 1 182 ? 1.954 -16.426 -14.330 1.00 87.75 182 SER A O 1
ATOM 1467 N N . ASN A 1 183 ? 3.536 -17.384 -13.044 1.00 93.06 183 ASN A N 1
ATOM 1468 C CA . ASN A 1 183 ? 2.649 -18.192 -12.209 1.00 93.06 183 ASN A CA 1
ATOM 1469 C C . ASN A 1 183 ? 2.684 -17.747 -10.737 1.00 93.06 183 ASN A C 1
ATOM 1471 O O . ASN A 1 183 ? 2.359 -18.546 -9.857 1.00 93.06 183 ASN A O 1
ATOM 1475 N N . PHE A 1 184 ? 3.064 -16.489 -10.466 1.00 94.06 184 PHE A N 1
ATOM 1476 C CA . PHE A 1 184 ? 3.195 -15.951 -9.110 1.00 94.06 184 PHE A CA 1
ATOM 1477 C C . PHE A 1 184 ? 1.950 -16.233 -8.264 1.00 94.06 184 PHE A C 1
ATOM 1479 O O . PHE A 1 184 ? 2.043 -16.833 -7.197 1.00 94.06 184 PHE A O 1
ATOM 1486 N N . TYR A 1 185 ? 0.769 -15.862 -8.768 1.00 94.38 185 TYR A N 1
ATOM 1487 C CA . TYR A 1 185 ? -0.472 -16.054 -8.023 1.00 94.38 185 TYR A CA 1
ATOM 1488 C C . TYR A 1 185 ? -0.715 -17.527 -7.680 1.00 94.38 185 TYR A C 1
ATOM 1490 O O . TYR A 1 185 ? -0.921 -17.846 -6.518 1.00 94.38 185 TYR A O 1
ATOM 1498 N N . GLU A 1 186 ? -0.611 -18.444 -8.645 1.00 95.94 186 GLU A N 1
ATOM 1499 C CA . GLU A 1 186 ? -0.871 -19.870 -8.399 1.00 95.94 186 GLU A CA 1
ATOM 1500 C C . GLU A 1 186 ? 0.059 -20.490 -7.352 1.00 95.94 186 GLU A C 1
ATOM 1502 O O . GLU A 1 186 ? -0.353 -21.387 -6.617 1.00 95.94 186 GLU A O 1
ATOM 1507 N N . ARG A 1 187 ? 1.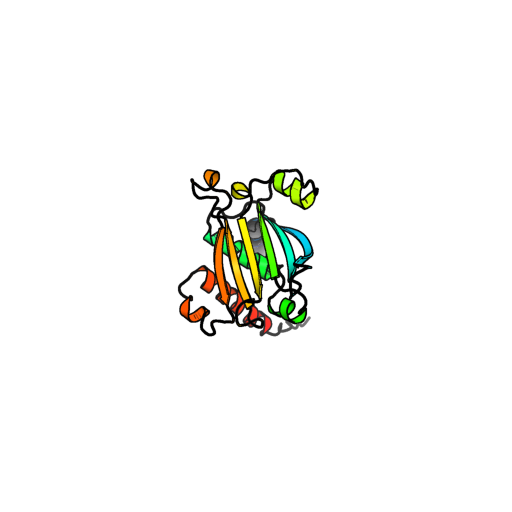301 -20.003 -7.257 1.00 95.62 187 ARG A N 1
ATOM 1508 C CA . ARG A 1 187 ? 2.277 -20.444 -6.249 1.00 95.62 187 ARG A CA 1
ATOM 1509 C C . ARG A 1 187 ? 2.013 -19.873 -4.860 1.00 95.62 187 ARG A C 1
ATOM 1511 O O . ARG A 1 187 ? 2.441 -20.469 -3.877 1.00 95.62 187 ARG A O 1
ATOM 1518 N N . HIS A 1 188 ? 1.338 -18.730 -4.786 1.00 95.19 188 HIS A N 1
ATOM 1519 C CA . HIS A 1 188 ? 1.147 -17.959 -3.559 1.00 95.19 188 HIS A CA 1
ATOM 1520 C C . HIS A 1 188 ? -0.330 -17.764 -3.180 1.00 95.19 188 HIS A C 1
ATOM 1522 O O . HIS A 1 188 ? -0.627 -17.014 -2.258 1.00 95.19 188 HIS A O 1
ATOM 1528 N N . LYS A 1 189 ? -1.270 -18.443 -3.845 1.00 94.00 189 LYS A N 1
ATOM 1529 C CA . LYS A 1 189 ? -2.722 -18.295 -3.628 1.00 94.00 189 LYS A CA 1
ATOM 1530 C C . LYS A 1 189 ? -3.201 -18.688 -2.232 1.00 94.00 189 LYS A C 1
ATOM 1532 O O . LYS A 1 189 ? -4.266 -18.244 -1.812 1.00 94.00 189 LYS A O 1
ATOM 1537 N N . ASP A 1 190 ? -2.421 -19.507 -1.533 1.00 95.62 190 ASP A N 1
ATOM 1538 C CA . ASP A 1 190 ? -2.698 -19.897 -0.151 1.00 95.62 190 ASP A CA 1
ATOM 1539 C C . ASP A 1 190 ? -2.276 -18.809 0.849 1.00 95.62 190 ASP A C 1
ATOM 1541 O O . ASP A 1 190 ? -2.684 -18.843 2.010 1.00 95.62 190 ASP A O 1
ATOM 1545 N N . ASP A 1 191 ? -1.497 -17.814 0.413 1.00 94.50 191 ASP A N 1
ATOM 1546 C CA . ASP A 1 191 ? -1.206 -16.646 1.227 1.00 94.50 191 ASP A CA 1
ATOM 1547 C C . ASP A 1 191 ? -2.384 -15.670 1.232 1.00 94.50 191 ASP A C 1
ATOM 1549 O O . ASP A 1 191 ? -2.894 -15.248 0.189 1.00 94.50 191 ASP A O 1
ATOM 1553 N N . GLU A 1 192 ? -2.805 -15.277 2.432 1.00 94.81 192 GLU A N 1
ATOM 1554 C CA . GLU A 1 192 ? -3.975 -14.432 2.613 1.00 94.81 192 GLU A CA 1
ATOM 1555 C C . GLU A 1 192 ? -3.846 -13.061 1.944 1.00 94.81 192 GLU A C 1
ATOM 1557 O O . GLU A 1 192 ? -4.817 -12.586 1.354 1.00 94.81 192 GLU A O 1
ATOM 1562 N N . ILE A 1 193 ? -2.679 -12.420 2.011 1.00 94.88 193 ILE A N 1
ATOM 1563 C CA . ILE A 1 193 ? -2.483 -11.075 1.467 1.00 94.88 193 ILE A CA 1
ATOM 1564 C C . ILE A 1 193 ? -2.357 -11.109 -0.055 1.00 94.88 193 ILE A C 1
ATOM 1566 O O . ILE A 1 193 ? -2.951 -10.257 -0.723 1.00 94.88 193 ILE A O 1
ATOM 1570 N N . VAL A 1 194 ? -1.665 -12.106 -0.619 1.00 95.81 194 VAL A N 1
ATOM 1571 C CA . VAL A 1 194 ? -1.622 -12.296 -2.083 1.00 95.81 194 VAL A CA 1
ATOM 1572 C C . VAL A 1 194 ? -3.018 -12.576 -2.620 1.00 95.81 194 VAL A C 1
ATOM 1574 O O . VAL A 1 194 ? -3.456 -11.934 -3.578 1.00 95.81 194 VAL A O 1
ATOM 1577 N N . ARG A 1 195 ? -3.751 -13.490 -1.976 1.00 96.25 195 ARG A N 1
ATOM 1578 C CA . ARG A 1 195 ? -5.127 -13.818 -2.352 1.00 96.25 195 ARG A CA 1
ATOM 1579 C C . ARG A 1 195 ? -6.046 -12.608 -2.250 1.00 96.25 195 ARG A C 1
ATOM 1581 O O . ARG A 1 195 ? -6.782 -12.332 -3.193 1.00 96.25 195 ARG A O 1
ATOM 1588 N N . TYR A 1 196 ? -5.966 -11.855 -1.153 1.00 96.19 196 TYR A N 1
ATOM 1589 C CA . TYR A 1 196 ? -6.748 -10.636 -0.954 1.00 96.19 196 TYR A CA 1
ATOM 1590 C C . TYR A 1 196 ? -6.494 -9.604 -2.059 1.00 96.19 196 TYR A C 1
ATOM 1592 O O . TYR A 1 196 ? -7.441 -9.069 -2.638 1.00 96.19 196 TYR A O 1
ATOM 1600 N N . TYR A 1 197 ? -5.222 -9.350 -2.384 1.00 95.06 197 TYR A N 1
ATOM 1601 C CA . TYR A 1 197 ? -4.851 -8.433 -3.459 1.00 95.06 197 TYR A CA 1
ATOM 1602 C C . TYR A 1 197 ? -5.396 -8.903 -4.815 1.00 95.06 197 TYR A C 1
ATOM 1604 O O . TYR A 1 197 ? -5.985 -8.106 -5.546 1.00 95.06 197 TYR A O 1
ATOM 1612 N N . HIS A 1 198 ? -5.255 -10.193 -5.132 1.00 94.06 198 HIS A N 1
ATOM 1613 C CA . HIS A 1 198 ? -5.753 -10.770 -6.381 1.00 94.06 198 HIS A CA 1
ATOM 1614 C C . HIS A 1 198 ? -7.275 -10.630 -6.523 1.00 94.06 198 HIS A C 1
ATOM 1616 O O . HIS A 1 198 ? -7.751 -10.079 -7.516 1.00 94.06 198 HIS A O 1
ATOM 1622 N N . GLU A 1 199 ? -8.039 -11.047 -5.509 1.00 94.19 199 GLU A N 1
ATOM 1623 C CA . GLU A 1 199 ? -9.504 -10.944 -5.507 1.00 94.19 199 GLU A CA 1
ATOM 1624 C C . GLU A 1 199 ? -9.979 -9.491 -5.671 1.00 94.19 199 GLU A C 1
ATOM 1626 O O . GLU A 1 199 ? -10.967 -9.228 -6.361 1.00 94.19 199 GLU A O 1
ATOM 1631 N N . LEU A 1 200 ? -9.278 -8.528 -5.061 1.00 92.25 200 LEU A N 1
ATOM 1632 C CA . LEU A 1 200 ? -9.582 -7.104 -5.213 1.00 92.25 200 LEU A CA 1
ATOM 1633 C C . LEU A 1 200 ? -9.409 -6.644 -6.671 1.00 92.25 200 LEU A C 1
ATOM 1635 O O . LEU A 1 200 ? -10.273 -5.944 -7.209 1.00 92.25 200 LEU A O 1
ATOM 1639 N N . GLN A 1 201 ? -8.330 -7.075 -7.335 1.00 91.00 201 GLN A N 1
ATOM 1640 C CA . GLN A 1 201 ? -8.089 -6.761 -8.746 1.00 91.00 201 GLN A CA 1
ATOM 1641 C C . GLN A 1 201 ? -9.121 -7.420 -9.677 1.00 91.00 201 GLN A C 1
ATOM 1643 O O . GLN A 1 201 ? -9.562 -6.788 -10.641 1.00 91.00 201 GLN A O 1
ATOM 1648 N N . GLU A 1 202 ? -9.551 -8.652 -9.395 1.00 89.81 202 GLU A N 1
ATOM 1649 C CA . GLU A 1 202 ? -10.591 -9.336 -10.176 1.00 89.81 202 GLU A CA 1
ATOM 1650 C C . GLU A 1 202 ? -11.943 -8.627 -10.086 1.00 89.81 202 GLU A C 1
ATOM 1652 O O . GLU A 1 202 ? -12.551 -8.333 -11.119 1.00 89.81 202 GLU A O 1
ATOM 1657 N N . ARG A 1 203 ? -12.387 -8.257 -8.877 1.00 86.50 203 ARG A N 1
ATOM 1658 C CA . ARG A 1 203 ? -13.653 -7.524 -8.677 1.00 86.50 203 ARG A CA 1
ATOM 1659 C C . ARG A 1 203 ? -13.707 -6.256 -9.526 1.00 86.50 203 ARG A C 1
ATOM 1661 O O . ARG A 1 203 ? -14.704 -6.002 -10.196 1.00 86.50 203 ARG A O 1
ATOM 1668 N N . LYS A 1 204 ? -12.607 -5.500 -9.583 1.00 79.62 204 LYS A N 1
ATOM 1669 C CA . LYS A 1 204 ? -12.499 -4.295 -10.419 1.00 79.62 204 LYS A CA 1
ATOM 1670 C C . LYS A 1 204 ? -12.625 -4.563 -11.913 1.00 79.62 204 LYS A C 1
ATOM 1672 O O . LYS A 1 204 ? -13.199 -3.737 -12.624 1.00 79.62 204 LYS A O 1
ATOM 1677 N N . ARG A 1 205 ? -12.071 -5.674 -12.406 1.00 79.06 205 ARG A N 1
ATOM 1678 C CA . ARG A 1 205 ? -12.212 -6.059 -13.819 1.00 79.06 205 ARG A CA 1
ATOM 1679 C C . ARG A 1 205 ? -13.677 -6.328 -14.148 1.00 79.06 205 ARG A C 1
ATOM 1681 O O . ARG A 1 205 ? -14.164 -5.791 -15.138 1.00 79.06 205 ARG A O 1
ATOM 1688 N N . HIS A 1 206 ? -14.380 -7.048 -13.275 1.00 75.38 206 HIS A N 1
ATOM 1689 C CA . HIS A 1 206 ? -15.799 -7.356 -13.451 1.00 75.38 206 HIS A CA 1
ATOM 1690 C C . HIS A 1 206 ? -16.691 -6.106 -13.411 1.00 75.38 206 HIS A C 1
ATOM 1692 O O . HIS A 1 206 ? -17.518 -5.919 -14.302 1.00 75.38 206 HIS A O 1
ATOM 1698 N N . THR A 1 207 ? -16.465 -5.183 -12.470 1.00 70.38 207 THR A N 1
ATOM 1699 C CA . THR A 1 207 ? -17.236 -3.927 -12.399 1.00 70.38 207 THR A CA 1
ATOM 1700 C C . THR A 1 207 ? -16.974 -2.991 -13.585 1.00 70.38 207 THR A C 1
ATOM 1702 O O . THR A 1 207 ? -17.849 -2.217 -13.957 1.00 70.38 207 THR A O 1
ATOM 1705 N N . LYS A 1 208 ? -15.788 -3.043 -14.210 1.00 61.75 208 LYS A N 1
ATOM 1706 C CA . LYS A 1 208 ? -15.506 -2.282 -15.443 1.00 61.75 208 LYS A CA 1
ATOM 1707 C C . LYS A 1 208 ? -16.123 -2.911 -16.696 1.00 61.75 208 LYS A C 1
ATOM 1709 O O . LYS A 1 208 ? -16.319 -2.195 -17.673 1.00 61.75 208 LYS A O 1
ATOM 1714 N N . SER A 1 209 ? -16.382 -4.220 -16.690 1.00 55.59 209 SER A N 1
ATOM 1715 C CA . SER A 1 209 ? -16.959 -4.942 -17.832 1.00 55.59 209 SER A CA 1
ATOM 1716 C C . SER A 1 209 ? -18.487 -4.926 -17.888 1.00 55.59 209 SER A C 1
ATOM 1718 O O . SER A 1 209 ? -19.041 -5.226 -18.941 1.00 55.59 209 SER A O 1
ATOM 1720 N N . GLU A 1 210 ? -19.173 -4.571 -16.799 1.00 44.81 210 GLU A N 1
ATOM 1721 C CA . GLU A 1 210 ? -20.619 -4.354 -16.833 1.00 44.81 210 GLU A CA 1
ATOM 1722 C C . GLU A 1 210 ? -20.914 -2.944 -17.371 1.00 44.81 210 GLU A C 1
ATOM 1724 O O . GLU A 1 210 ? -20.557 -1.951 -16.725 1.00 44.81 210 GLU A O 1
ATOM 1729 N N . PRO A 1 211 ? -21.555 -2.799 -18.548 1.00 44.31 211 PRO A N 1
ATOM 1730 C CA . PRO A 1 211 ? -22.094 -1.507 -18.933 1.00 44.31 211 PRO A CA 1
ATOM 1731 C C . PRO A 1 211 ? -23.127 -1.116 -17.877 1.00 44.31 211 PRO A C 1
ATOM 1733 O O . PRO A 1 211 ? -23.978 -1.926 -17.509 1.00 44.31 211 PRO A O 1
ATOM 1736 N N . LYS A 1 212 ? -23.058 0.126 -17.385 1.00 44.91 212 LYS A N 1
ATOM 1737 C CA . LYS A 1 212 ? -24.157 0.720 -16.622 1.00 44.91 212 LYS A CA 1
ATOM 1738 C C . LYS A 1 212 ? -25.394 0.636 -17.509 1.00 44.91 212 LYS A C 1
ATOM 1740 O O . LYS A 1 212 ? -25.544 1.452 -18.412 1.00 44.91 212 LYS A O 1
ATOM 1745 N N . SER A 1 213 ? -26.238 -0.368 -17.293 1.00 41.62 213 SER A N 1
ATOM 1746 C CA . SER A 1 213 ? -27.558 -0.407 -17.895 1.00 41.62 213 SER A CA 1
ATOM 1747 C C . SER A 1 213 ? -28.268 0.843 -17.402 1.00 41.62 213 SER A C 1
ATOM 1749 O O . SER A 1 213 ? -28.547 0.969 -16.205 1.00 41.62 213 SER A O 1
ATOM 1751 N N . GLU A 1 214 ? -28.465 1.794 -18.306 1.00 42.72 214 GLU A N 1
ATOM 1752 C CA . GLU A 1 214 ? -29.364 2.915 -18.115 1.00 42.72 214 GLU A CA 1
ATOM 1753 C C . GLU A 1 214 ? -30.699 2.325 -17.660 1.00 42.72 214 GLU A C 1
ATOM 1755 O O . GLU A 1 214 ? -31.388 1.634 -18.408 1.00 42.72 214 GLU A O 1
ATOM 1760 N N . GLN A 1 215 ? -31.027 2.513 -16.382 1.00 42.00 215 GLN A N 1
ATOM 1761 C CA . GLN A 1 215 ? -32.398 2.355 -15.939 1.00 42.00 215 GLN A CA 1
ATOM 1762 C C . GLN A 1 215 ? -33.165 3.493 -16.604 1.00 42.00 215 GLN A C 1
ATOM 1764 O O . GLN A 1 215 ? -33.167 4.621 -16.110 1.00 42.00 215 GLN A O 1
ATOM 1769 N N . GLU A 1 216 ? -33.758 3.198 -17.760 1.00 39.12 216 GLU A N 1
ATOM 1770 C CA . GLU A 1 216 ? -34.820 3.999 -18.351 1.00 39.12 216 GLU A CA 1
ATOM 1771 C C . GLU A 1 216 ? -35.927 4.150 -17.304 1.00 39.12 216 GLU A C 1
ATOM 1773 O O . GLU A 1 216 ? -36.728 3.249 -17.049 1.00 39.12 216 GLU A O 1
ATOM 1778 N N . ILE A 1 217 ? -35.941 5.308 -16.650 1.00 42.19 217 ILE A N 1
ATOM 1779 C CA . ILE A 1 217 ? -37.094 5.779 -15.900 1.00 42.19 217 ILE A CA 1
ATOM 1780 C C . ILE A 1 217 ? -38.106 6.224 -16.957 1.00 42.19 217 ILE A C 1
ATOM 1782 O O . ILE A 1 217 ? -38.031 7.342 -17.462 1.00 42.19 217 ILE A O 1
ATOM 1786 N N . PHE A 1 218 ? -39.040 5.342 -17.309 1.00 37.84 218 PHE A N 1
ATOM 1787 C CA . PHE A 1 218 ? -40.279 5.770 -17.954 1.00 37.84 218 PHE A CA 1
ATOM 1788 C C . PHE A 1 218 ? -41.093 6.571 -16.926 1.00 37.84 218 PHE A C 1
ATOM 1790 O O . PHE A 1 218 ? -41.503 6.029 -15.896 1.00 37.84 218 PHE A O 1
ATOM 1797 N N . ILE A 1 219 ? -41.248 7.872 -17.194 1.00 51.16 219 ILE A N 1
ATOM 1798 C CA . ILE A 1 219 ? -42.187 8.784 -16.517 1.00 51.16 219 ILE A CA 1
ATOM 1799 C C . ILE A 1 219 ? -43.592 8.544 -17.067 1.00 51.16 219 ILE A C 1
ATOM 1801 O O . ILE A 1 219 ? -43.715 8.426 -18.307 1.00 51.16 219 ILE A O 1
#

Organism: Bacteroides fragilis (strain 638R) (NCBI:txid862962)

Radius of gyration: 24.16 Å; Cα contacts (8 Å, |Δi|>4): 300; chains: 1; bounding box: 92×42×42 Å

Foldseek 3Di:
DVVVVVVVVVVVVVVVVVVVCCVVVVVVVVCVVVPQWDKDKFWPAWDFDCPPDPDTAIEGEIEIATEPADPDLLSLLLSQLVCCVPPNDDPVNVVVVVPHQKYKYWYWYPDPQVCCVRVVVVVVRDDQCLHTGAWMWMKHQDPPPHRPKIWIKIWGWPSVPPCCVPPGTDIDIDTLDTRVDPCVCVVCVPPPSNVSSVVVVVVVVVVVPDDPPPPPPDD

Secondary structure (DSSP, 8-state):
-HHHHHHHHHHHHHHHHHHHHHHHHHHHHHHHHHSSPPEEEEEEEEEEEETTSSS-EEEEEEEEEESS--SSHHHHHHHHHHHHHHHSPPHHHHHHH---SEEEEEEEE--HHHHHHHTS--TTSPP-HHHHEEEEEEEEE--SS-TT-EEEEEEEE-TTSTTHHHH---EEEEEEEETT-TTHHHHHTTSHHHHHHHHHHHHHHHHHHS---------

Nearest PDB structures (foldseek):
  3t7h-assembly2_B  TM=3.173E-01  e=2.364E-01  Saccharomyces cerevisiae
  5okn-assembly7_G  TM=3.585E-01  e=3.992E+00  Homo sapiens
  5dv4-assembly1_A  TM=4.356E-01  e=8.214E+00  Homo sapiens
  4epm-assembly1_A  TM=3.178E-01  e=5.077E+00  Arabidopsis thaliana

pLDDT: mean 79.48, std 15.83, range [37.84, 96.25]

Sequence (219 aa):
MIKKQKSMRYKKTVRLILISVIIVGSIGLFYSNVLQPPFIHINDGKSLVNPRGTDSIYIYTEDILVAHPPKDTLERMKMMINYYDTAGVSLVDLKKQGDITFYYMGFSKNTCATRKFHLEKQRNVKCNDNETYIGSIGIVRSMEGSPDKWKISISYNLGTEPDADYIGCKTKDYILYDERDSNFYERHKDDEIVRYYHELQERKRHTKSEPKSEQEIFI

Solvent-accessible surface area (backbone atoms only — not comparable to full-atom values): 12462 Å² total; per-residue (Å²): 120,69,69,63,55,54,53,54,51,50,55,51,52,53,51,49,52,52,50,50,51,52,51,54,50,48,52,51,53,49,52,64,60,67,70,50,54,56,71,46,84,41,81,75,45,79,44,77,78,33,89,86,54,100,61,74,40,25,38,35,38,34,41,32,31,29,34,80,66,61,88,50,68,68,56,38,51,52,50,52,51,55,47,42,73,73,74,47,86,50,72,69,59,49,61,70,67,65,73,60,47,32,40,38,40,39,35,29,44,60,43,76,52,47,41,38,28,72,74,67,59,40,76,84,53,78,67,57,51,31,77,33,41,49,29,32,45,34,40,38,50,33,83,74,98,39,65,92,29,46,34,34,32,39,36,36,46,51,43,82,47,92,65,28,87,81,74,49,72,46,67,50,79,44,76,62,44,44,64,83,43,92,57,45,61,81,77,37,52,86,39,68,65,34,33,51,54,49,54,55,55,51,54,53,53,55,63,70,68,51,74,84,74,78,78,80,78,83,127

Mean predicted aligned error: 12.39 Å